Protein AF-A0A416SQ39-F1 (afdb_monomer)

Foldseek 3Di:
DDDDDDDDDDDPPCPVVVVVVVVVVVDPPDDDDDPPQCVVVVVVVVVVVVVVVVVVVVVVVVVLLVVLLVLLVCLLLVCLVVVLVVVVVVDDLVVSLVVSLVVLLVVLVVCLVVVVVVVVVVVVVVVVVVVVPDDGDCPPPPPPDPPPPPPPPDDPDPDVCVVVVVSVVSSVSSNVSSVVSSVVSVVDDSVVSVVVVVVD

Sequence (200 aa):
MRGATTSFQIPNGTIQEFMDKWDRQGIEDLKITFYDKGYSQLKEGIENRMLMSWIFLVSGCVMSVMILLFFANLFITGQQERIAVERLLGRTKRQCSRSILTGILVLAAAGSILGSTAGWKATETAAKKADTEVVFDTAYSNLITENTKEEKVYWPEPDPVLAAGTGGGLLVAALLISCCCMKESLKKEPLQLLGSLEEQ

Solvent-accessible surface area (backbone atoms only — not comparable to full-atom values): 12357 Å² total; per-residue (Å²): 133,86,80,84,84,82,86,82,90,73,70,88,91,43,64,65,62,49,49,61,57,46,63,73,66,71,72,80,94,64,91,83,80,88,85,66,68,56,52,68,61,48,50,56,50,52,52,53,50,51,52,51,51,50,52,53,51,53,51,50,54,52,50,52,53,52,51,51,53,50,52,49,49,49,53,54,62,75,38,45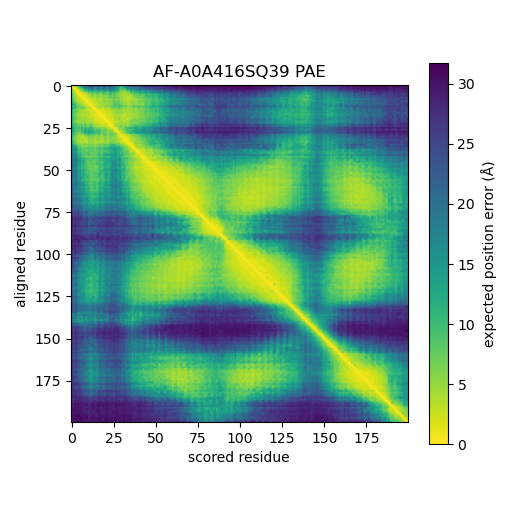,66,61,50,52,55,42,45,75,71,70,51,56,76,67,59,60,52,50,54,54,50,50,53,54,49,52,52,51,51,54,50,49,54,54,48,51,58,51,49,52,56,52,50,56,56,50,51,67,59,58,71,75,67,76,86,72,71,62,93,86,53,97,68,84,53,99,78,74,66,80,79,74,79,79,72,78,75,79,56,66,65,60,59,52,44,54,59,50,50,51,52,52,50,51,51,51,53,46,52,52,57,45,58,58,56,67,70,54,54,75,67,61,61,51,55,60,60,76,77,108

Mean predicted aligned error: 14.92 Å

Nearest PDB structures (foldseek):
  7ung-assembly1_B0  TM=2.383E-01  e=3.018E+00  Homo sapiens
  7ung-assembly1_B9  TM=2.158E-01  e=2.529E+00  Homo sapiens

Secondary structure (DSSP, 8-state):
-----------TT-HHHHHHHHHTTT--S-------TTHHHHHHHHHHHHHHHHHHHHHHHHHHHHHHHHHHHHHHHHTHHHHHHHHHTT--HHHHHHHHHHHHHHHHHHHHHHHHHHHHHHHHHHHHHHTT------TT-TT--TT-------PPPP-HHHHHHHHHHHHHHHHHHHHHHHHHHHHS-HHHHHHHHH--

Radius of gyration: 30.56 Å; Cα contacts (8 Å, |Δi|>4): 52; chains: 1; bounding box: 67×44×84 Å

pLDDT: mean 71.78, std 13.75, range [38.44, 92.69]

Structur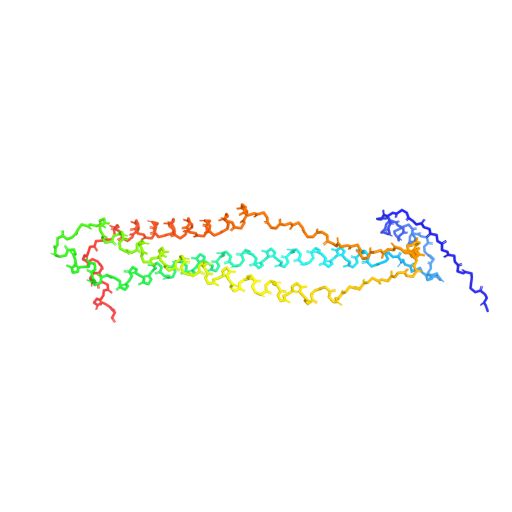e (mmCIF, N/CA/C/O backbone):
data_AF-A0A416SQ39-F1
#
_entry.id   AF-A0A416SQ39-F1
#
loop_
_atom_site.group_PDB
_atom_site.id
_atom_site.type_symbol
_atom_site.label_atom_id
_atom_site.label_alt_id
_atom_site.label_comp_id
_atom_site.label_asym_id
_atom_site.label_entity_id
_atom_site.label_seq_id
_atom_site.pdbx_PDB_ins_code
_atom_site.Cartn_x
_atom_site.Cartn_y
_atom_site.Cartn_z
_atom_site.occupancy
_atom_site.B_iso_or_equiv
_atom_site.auth_seq_id
_atom_site.auth_comp_id
_atom_site.auth_asym_id
_atom_site.auth_atom_id
_atom_site.pdbx_PDB_model_num
ATOM 1 N N . MET A 1 1 ? 46.177 -3.085 -45.032 1.00 41.44 1 MET A N 1
ATOM 2 C CA . MET A 1 1 ? 44.969 -3.901 -45.274 1.00 41.44 1 MET A CA 1
ATOM 3 C C . MET A 1 1 ? 43.765 -2.970 -45.268 1.00 41.44 1 MET A C 1
ATOM 5 O O . MET A 1 1 ? 43.584 -2.258 -44.292 1.00 41.44 1 MET A O 1
ATOM 9 N N . ARG A 1 2 ? 43.016 -2.882 -46.374 1.00 45.84 2 ARG A N 1
ATOM 10 C CA . ARG A 1 2 ? 41.761 -2.114 -46.446 1.00 45.84 2 ARG A CA 1
ATOM 11 C C . ARG A 1 2 ? 40.645 -3.020 -45.924 1.00 45.84 2 ARG A C 1
ATOM 13 O O . ARG A 1 2 ? 40.194 -3.886 -46.662 1.00 45.84 2 ARG A O 1
ATOM 20 N N . GLY A 1 3 ? 40.267 -2.877 -44.656 1.00 59.19 3 GLY A N 1
ATOM 21 C CA . GLY A 1 3 ? 39.079 -3.551 -44.131 1.00 59.19 3 GLY A CA 1
ATOM 22 C C . GLY A 1 3 ? 37.841 -2.949 -44.790 1.00 59.19 3 GLY A C 1
ATOM 23 O O . GLY A 1 3 ? 37.613 -1.747 -44.668 1.00 59.19 3 GLY A O 1
ATOM 24 N N . ALA A 1 4 ? 37.090 -3.750 -45.542 1.00 69.75 4 ALA A N 1
ATOM 25 C CA . ALA A 1 4 ? 35.807 -3.331 -46.084 1.00 69.75 4 ALA A CA 1
ATOM 26 C C . ALA A 1 4 ? 34.755 -3.467 -44.977 1.00 69.75 4 ALA A C 1
ATOM 28 O O . ALA A 1 4 ? 34.340 -4.573 -44.643 1.00 69.75 4 ALA A O 1
ATOM 29 N N . THR A 1 5 ? 34.354 -2.347 -44.381 1.00 74.00 5 THR A N 1
ATOM 30 C CA . THR A 1 5 ? 33.222 -2.316 -43.449 1.00 74.00 5 THR A CA 1
ATOM 31 C C . THR A 1 5 ? 31.935 -2.262 -44.262 1.00 74.00 5 THR A C 1
ATOM 33 O O . THR A 1 5 ? 31.776 -1.381 -45.106 1.00 74.00 5 THR A O 1
ATOM 36 N N . THR A 1 6 ? 31.016 -3.191 -44.014 1.00 76.56 6 THR A N 1
ATOM 37 C CA . THR A 1 6 ? 29.660 -3.156 -44.569 1.00 76.56 6 THR A CA 1
ATOM 38 C C . THR A 1 6 ? 28.658 -3.004 -43.434 1.00 76.56 6 THR A C 1
ATOM 40 O O . THR A 1 6 ? 28.843 -3.575 -42.360 1.00 76.56 6 THR A O 1
ATOM 43 N N . SER A 1 7 ? 27.622 -2.201 -43.652 1.00 77.25 7 SER A N 1
ATOM 44 C CA . SER A 1 7 ? 26.502 -2.048 -42.731 1.00 77.25 7 SER A CA 1
ATOM 45 C C . SER A 1 7 ? 25.213 -2.367 -43.474 1.00 77.25 7 SER A C 1
ATOM 47 O O . SER A 1 7 ? 25.000 -1.948 -44.611 1.00 77.25 7 SER A O 1
ATOM 49 N N . PHE A 1 8 ? 24.355 -3.148 -42.835 1.00 81.38 8 PHE A N 1
ATOM 50 C CA . PHE A 1 8 ? 23.064 -3.548 -43.369 1.00 81.38 8 PHE A CA 1
ATOM 51 C C . PHE A 1 8 ? 22.036 -3.512 -42.246 1.00 81.38 8 PHE A C 1
ATOM 53 O O . PHE A 1 8 ? 22.362 -3.690 -41.073 1.00 81.38 8 PHE A O 1
ATOM 60 N N . GLN A 1 9 ? 20.791 -3.235 -42.610 1.00 80.50 9 GLN A N 1
ATOM 61 C CA . GLN A 1 9 ? 19.683 -3.212 -41.667 1.00 80.50 9 GLN A CA 1
ATOM 62 C C . GLN A 1 9 ? 19.045 -4.597 -41.618 1.00 80.50 9 GLN A C 1
ATOM 64 O O . GLN A 1 9 ? 18.769 -5.204 -42.652 1.00 80.50 9 GLN A O 1
ATOM 69 N N . ILE A 1 10 ? 18.820 -5.087 -40.406 1.00 79.56 10 ILE A N 1
ATOM 70 C CA . ILE A 1 10 ? 18.120 -6.341 -40.126 1.00 79.56 10 ILE A CA 1
ATOM 71 C C . ILE A 1 10 ? 16.736 -5.963 -39.574 1.00 79.56 10 I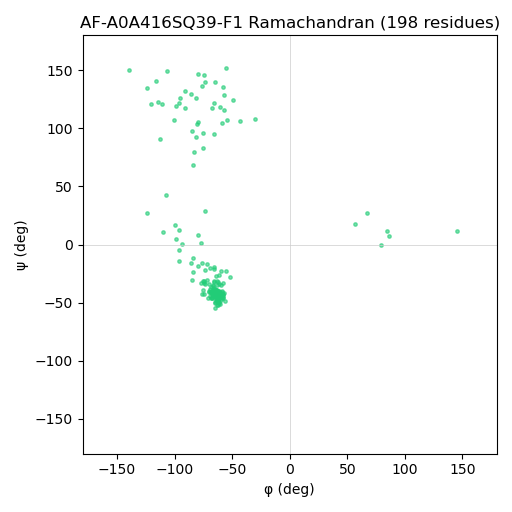LE A C 1
ATOM 73 O O . ILE A 1 10 ? 16.619 -4.909 -38.940 1.00 79.56 10 ILE A O 1
ATOM 77 N N . PRO A 1 11 ? 15.678 -6.767 -39.797 1.00 79.38 11 PRO A N 1
ATOM 78 C CA . PRO A 1 11 ? 14.395 -6.531 -39.146 1.00 79.38 11 PRO A CA 1
ATOM 79 C C . PRO A 1 11 ? 14.528 -6.472 -37.610 1.00 79.38 11 PRO A C 1
ATOM 81 O O . PRO A 1 11 ? 15.428 -7.062 -37.008 1.00 79.38 11 PRO A O 1
ATOM 84 N N . ASN A 1 12 ? 13.631 -5.736 -36.950 1.00 74.31 12 ASN A N 1
ATOM 85 C CA . ASN A 1 12 ? 13.663 -5.604 -35.492 1.00 74.31 12 ASN A CA 1
ATOM 86 C C . ASN A 1 12 ? 13.396 -6.958 -34.812 1.00 74.31 12 ASN A C 1
ATOM 88 O O . ASN A 1 12 ? 12.528 -7.717 -35.238 1.00 74.31 12 ASN A O 1
ATOM 92 N N . GLY A 1 13 ? 14.128 -7.251 -33.733 1.00 72.94 13 GLY A N 1
ATOM 93 C CA . GLY A 1 13 ? 13.948 -8.472 -32.936 1.00 72.94 13 GLY A CA 1
ATOM 94 C C . GLY A 1 13 ? 14.581 -9.744 -33.515 1.00 72.94 13 GLY A C 1
ATOM 95 O O . GLY A 1 13 ? 14.509 -10.785 -32.875 1.00 72.94 13 GLY A O 1
ATOM 96 N N . THR A 1 14 ? 15.241 -9.682 -34.676 1.00 79.12 14 THR A N 1
ATOM 97 C CA . THR A 1 14 ? 15.853 -10.851 -35.346 1.00 79.12 14 THR A CA 1
ATOM 98 C C . THR A 1 14 ? 17.350 -11.025 -35.049 1.00 79.12 14 THR A C 1
ATOM 100 O O . THR A 1 14 ? 18.014 -11.822 -35.706 1.00 79.12 14 THR A O 1
ATOM 103 N N . ILE A 1 15 ? 17.896 -10.308 -34.054 1.00 79.31 15 ILE A N 1
ATOM 104 C CA . ILE A 1 15 ? 19.324 -10.371 -33.672 1.00 79.31 15 ILE A CA 1
ATOM 105 C C . ILE A 1 15 ? 19.722 -11.797 -33.267 1.00 79.31 15 ILE A C 1
ATOM 107 O O . ILE A 1 15 ? 20.724 -12.314 -33.756 1.00 79.31 15 ILE A O 1
ATOM 111 N N . GLN A 1 16 ? 18.909 -12.455 -32.435 1.00 78.88 16 GLN A N 1
ATOM 112 C CA . GLN A 1 16 ? 19.189 -13.812 -31.961 1.00 78.88 16 GLN A CA 1
ATOM 113 C C . GLN A 1 16 ? 19.186 -14.827 -33.113 1.00 78.88 16 GLN A C 1
ATOM 115 O O . GLN A 1 16 ? 20.117 -15.610 -33.255 1.00 78.88 16 GLN A O 1
ATOM 120 N N . GLU A 1 17 ? 18.187 -14.758 -33.999 1.00 82.19 17 GLU A N 1
ATOM 121 C CA . GLU A 1 17 ? 18.115 -15.631 -35.177 1.00 82.19 17 GLU A CA 1
ATOM 122 C C . GLU A 1 17 ? 19.252 -15.380 -36.173 1.00 82.19 17 GLU A C 1
ATOM 124 O O . GLU A 1 17 ? 19.655 -16.290 -36.899 1.00 82.19 17 GLU A O 1
ATOM 129 N N . PHE A 1 18 ? 19.737 -14.138 -36.259 1.00 82.56 18 PHE A N 1
ATOM 130 C CA . PHE A 1 18 ? 20.873 -13.792 -37.101 1.00 82.56 18 PHE A CA 1
ATOM 131 C C . PHE A 1 18 ? 22.163 -14.406 -36.548 1.00 82.56 18 PHE A C 1
ATOM 133 O O . PHE A 1 18 ? 22.901 -15.015 -37.319 1.00 82.56 18 PHE A O 1
ATOM 140 N N . MET A 1 19 ? 22.393 -14.322 -35.233 1.00 81.94 19 MET A N 1
ATOM 141 C CA . MET A 1 19 ? 23.535 -14.973 -34.579 1.00 81.94 19 MET A CA 1
ATOM 142 C C . MET A 1 19 ? 23.469 -16.495 -34.708 1.00 81.94 19 MET A C 1
ATOM 144 O O . MET A 1 19 ? 24.432 -17.099 -35.162 1.00 81.94 19 MET A O 1
ATOM 148 N N . ASP A 1 20 ? 22.304 -17.108 -34.480 1.00 84.19 20 ASP A N 1
ATOM 149 C CA . ASP A 1 20 ? 22.125 -18.557 -34.647 1.00 84.19 20 ASP A CA 1
ATOM 150 C C . ASP A 1 20 ? 22.407 -19.032 -36.085 1.00 84.19 20 ASP A C 1
ATOM 152 O O . ASP A 1 20 ? 22.887 -20.147 -36.306 1.00 84.19 20 ASP A O 1
ATOM 156 N N . LYS A 1 21 ? 22.083 -18.212 -37.095 1.00 84.38 21 LYS A N 1
ATOM 157 C CA . LYS A 1 21 ? 22.391 -18.500 -38.506 1.00 84.38 21 LYS A CA 1
ATOM 158 C C . LYS A 1 21 ? 23.862 -18.247 -38.837 1.00 84.38 21 LYS A C 1
ATOM 160 O O . LYS A 1 21 ? 24.401 -18.964 -39.678 1.00 84.38 21 LYS A O 1
ATOM 165 N N . TRP A 1 22 ? 24.488 -17.260 -38.198 1.00 82.06 22 TRP A N 1
ATOM 166 C CA . TRP A 1 22 ? 25.900 -16.920 -38.373 1.00 82.06 22 TRP A CA 1
ATOM 167 C C . TRP A 1 22 ? 26.821 -17.974 -37.750 1.00 82.06 22 TRP A C 1
ATOM 169 O O . TRP A 1 22 ? 27.721 -18.477 -38.419 1.00 82.06 22 TRP A O 1
ATOM 179 N N . ASP A 1 23 ? 26.532 -18.402 -36.522 1.00 82.81 23 ASP A N 1
ATOM 180 C CA . ASP A 1 23 ? 27.316 -19.407 -35.798 1.00 82.81 23 ASP A CA 1
ATOM 181 C C . ASP A 1 23 ? 27.316 -20.760 -36.527 1.00 82.81 23 ASP A C 1
ATOM 183 O O . ASP A 1 23 ? 28.321 -21.468 -36.556 1.00 82.81 23 ASP A O 1
ATOM 187 N N . ARG A 1 24 ? 26.222 -21.092 -37.228 1.00 82.69 24 ARG A N 1
ATOM 188 C CA . ARG A 1 24 ? 26.141 -22.280 -38.100 1.00 82.69 24 ARG A CA 1
ATOM 189 C C . ARG A 1 24 ? 27.068 -22.227 -39.317 1.00 82.69 24 ARG A C 1
ATOM 191 O O . ARG A 1 24 ? 27.319 -23.274 -39.909 1.00 82.69 24 ARG A O 1
ATOM 198 N N . GLN A 1 25 ? 27.543 -21.048 -39.721 1.00 81.19 25 GLN A N 1
ATOM 199 C CA . GLN A 1 25 ? 28.482 -20.898 -40.837 1.00 81.19 25 GLN A CA 1
ATOM 200 C C . GLN A 1 25 ? 29.949 -21.064 -40.411 1.00 81.19 25 GLN A C 1
ATOM 202 O O . GLN A 1 25 ? 30.785 -21.306 -41.278 1.00 81.19 25 GLN A O 1
ATOM 207 N N . GLY A 1 26 ? 30.265 -20.994 -39.110 1.00 75.56 26 GLY A N 1
ATOM 208 C CA . GLY A 1 26 ? 31.603 -21.294 -38.578 1.00 75.56 26 GLY A CA 1
ATOM 209 C C . GLY A 1 26 ? 32.705 -20.309 -38.989 1.00 75.56 26 GLY A C 1
ATOM 210 O O . GLY A 1 26 ? 33.865 -20.699 -39.093 1.00 75.56 26 GLY A O 1
ATOM 211 N N . ILE A 1 27 ? 32.355 -19.049 -39.271 1.00 74.88 27 ILE A N 1
ATOM 212 C CA . ILE A 1 27 ? 33.298 -18.000 -39.686 1.00 74.88 27 ILE A CA 1
ATOM 213 C C . ILE A 1 27 ? 33.623 -17.110 -38.477 1.00 74.88 27 ILE A C 1
ATOM 215 O O . ILE A 1 27 ? 32.795 -16.298 -38.065 1.00 74.88 27 ILE A O 1
ATOM 219 N N . GLU A 1 28 ? 34.836 -17.237 -37.931 1.00 70.38 28 GLU A N 1
ATOM 220 C CA . GLU A 1 28 ? 35.275 -16.518 -36.716 1.00 70.38 28 GLU A CA 1
ATOM 221 C C . GLU A 1 28 ? 36.070 -15.227 -37.001 1.00 70.38 28 GLU A C 1
ATOM 223 O O . GLU A 1 28 ? 36.212 -14.373 -36.128 1.00 70.38 28 GLU A O 1
ATOM 228 N N . ASP A 1 29 ? 36.539 -15.031 -38.237 1.00 74.25 29 ASP A N 1
ATOM 229 C CA . ASP A 1 29 ? 37.410 -13.903 -38.618 1.00 74.25 29 ASP A CA 1
ATOM 230 C C . ASP A 1 29 ? 36.673 -12.556 -38.798 1.00 74.25 29 ASP A C 1
ATOM 232 O O . ASP A 1 29 ? 37.288 -11.542 -39.148 1.00 74.25 29 ASP A O 1
ATOM 236 N N . LEU A 1 30 ? 35.353 -12.506 -38.570 1.00 74.25 30 LEU A N 1
ATOM 237 C CA . LEU A 1 30 ? 34.541 -11.303 -38.7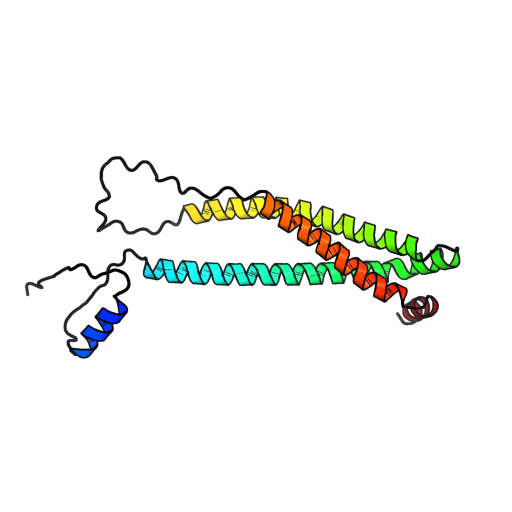69 1.00 74.25 30 LEU A CA 1
ATOM 238 C C . LEU A 1 30 ? 34.041 -10.721 -37.442 1.00 74.25 30 LEU A C 1
ATOM 240 O O . LEU A 1 30 ? 33.271 -11.340 -36.713 1.00 74.25 30 LEU A O 1
ATOM 244 N N . LYS A 1 31 ? 34.406 -9.464 -37.166 1.00 73.81 31 LYS A N 1
ATOM 245 C CA . LYS A 1 31 ? 33.859 -8.706 -36.034 1.00 73.81 31 LYS A CA 1
ATOM 246 C C . LYS A 1 31 ? 32.477 -8.150 -36.388 1.00 73.81 31 LYS A C 1
ATOM 248 O O . LYS A 1 31 ? 32.379 -7.164 -37.118 1.00 73.81 31 LYS A O 1
ATOM 253 N N . ILE A 1 32 ? 31.428 -8.751 -35.834 1.00 77.00 32 ILE A N 1
ATOM 254 C CA . ILE A 1 32 ? 30.045 -8.280 -35.969 1.00 77.00 32 ILE A CA 1
ATOM 255 C C . ILE A 1 32 ? 29.688 -7.422 -34.754 1.00 77.00 32 ILE A C 1
ATOM 257 O O . ILE A 1 32 ? 29.831 -7.853 -33.613 1.00 77.00 32 ILE A O 1
ATOM 261 N N . THR A 1 33 ? 29.210 -6.203 -35.003 1.00 75.25 33 THR A N 1
ATOM 262 C CA . THR A 1 33 ? 28.697 -5.304 -33.963 1.00 75.25 33 THR A CA 1
ATOM 263 C C . THR A 1 33 ? 27.241 -4.986 -34.279 1.00 75.25 33 THR A C 1
ATOM 265 O O . THR A 1 33 ? 26.956 -4.426 -35.337 1.00 75.25 33 THR A O 1
ATOM 268 N N . PHE A 1 34 ? 26.323 -5.307 -33.367 1.00 77.00 34 PHE A N 1
ATOM 269 C CA . PHE A 1 34 ? 24.926 -4.883 -33.477 1.00 77.00 34 PHE A CA 1
ATOM 270 C C . PHE A 1 34 ? 24.763 -3.493 -32.879 1.00 77.00 34 PHE A C 1
ATOM 272 O O . PHE A 1 34 ? 25.190 -3.240 -31.754 1.00 77.00 34 PHE A O 1
ATOM 279 N N . TYR A 1 35 ? 24.134 -2.599 -33.635 1.00 69.81 35 TYR A N 1
ATOM 280 C CA . TYR A 1 35 ? 23.806 -1.259 -33.173 1.00 69.81 35 TYR A CA 1
ATOM 281 C C . TYR A 1 35 ? 22.288 -1.131 -33.057 1.00 69.81 35 TYR A C 1
ATOM 283 O O . TYR A 1 35 ? 21.602 -0.784 -34.015 1.00 69.81 35 TYR A O 1
ATOM 291 N N . ASP A 1 36 ? 21.762 -1.449 -31.877 1.00 70.88 36 ASP A N 1
ATOM 292 C CA . ASP A 1 36 ? 20.330 -1.388 -31.575 1.00 70.88 36 ASP A CA 1
ATOM 293 C C . ASP A 1 36 ? 19.939 -0.110 -30.816 1.00 70.88 36 ASP A C 1
ATOM 295 O O . ASP A 1 36 ? 18.884 -0.062 -30.194 1.00 70.88 36 ASP A O 1
ATOM 299 N N . LYS A 1 37 ? 20.802 0.917 -30.819 1.00 65.88 37 LYS A N 1
ATOM 300 C CA . LYS A 1 37 ? 20.608 2.182 -30.083 1.00 65.88 37 LYS A CA 1
ATOM 301 C C . LYS A 1 37 ? 20.405 2.014 -28.563 1.00 65.88 37 LYS A C 1
ATOM 303 O O . LYS A 1 37 ? 19.921 2.936 -27.914 1.00 65.88 37 LYS A O 1
ATOM 308 N N . GLY A 1 38 ? 20.764 0.862 -27.993 1.00 66.56 38 GLY A N 1
ATOM 309 C CA . GLY A 1 38 ? 20.575 0.543 -26.579 1.00 66.56 38 GLY A CA 1
ATOM 310 C C . GLY A 1 38 ? 19.203 -0.049 -26.240 1.00 66.56 38 GLY A C 1
ATOM 311 O O . GLY A 1 38 ? 18.913 -0.239 -25.060 1.00 66.56 38 GLY A O 1
ATOM 312 N N . TYR A 1 39 ? 18.350 -0.371 -27.222 1.00 68.62 39 TYR A N 1
ATOM 313 C CA . TYR A 1 39 ? 16.997 -0.885 -26.961 1.00 68.62 39 TYR A CA 1
ATOM 314 C C . TYR A 1 39 ? 16.977 -2.211 -26.186 1.00 68.62 39 TYR A C 1
ATOM 316 O O . TYR A 1 39 ? 16.090 -2.408 -25.356 1.00 68.62 39 TYR A O 1
ATOM 324 N N . SER A 1 40 ? 17.950 -3.101 -26.388 1.00 69.81 40 SER A N 1
ATOM 325 C CA . SER A 1 40 ? 18.055 -4.352 -25.622 1.00 69.81 40 SER A CA 1
ATOM 326 C C . SER A 1 40 ? 18.394 -4.084 -24.155 1.00 69.81 40 SER A C 1
ATOM 328 O O . SER A 1 40 ? 17.763 -4.659 -23.270 1.00 69.81 40 SER A O 1
ATOM 330 N N . GLN A 1 41 ? 19.299 -3.135 -23.883 1.00 67.38 41 GLN A N 1
ATOM 331 C CA . GLN A 1 41 ? 19.616 -2.706 -22.514 1.00 67.38 41 GLN A CA 1
ATOM 332 C C . GLN A 1 41 ? 18.421 -2.004 -21.850 1.00 67.38 41 GLN A C 1
ATOM 334 O O . GLN A 1 41 ? 18.182 -2.180 -20.657 1.00 67.38 41 GLN A O 1
ATOM 339 N N . LEU A 1 42 ? 17.627 -1.247 -22.618 1.00 69.38 42 LEU A N 1
ATOM 340 C CA . LEU A 1 42 ? 16.389 -0.636 -22.129 1.00 69.38 42 LEU A CA 1
ATOM 341 C C . LEU A 1 42 ? 15.331 -1.684 -21.794 1.00 69.38 42 LEU A C 1
ATOM 343 O O . LEU A 1 42 ? 14.669 -1.555 -20.769 1.00 69.38 42 LEU A O 1
ATOM 347 N N . LYS A 1 43 ? 15.173 -2.725 -22.618 1.00 72.56 43 LYS A N 1
ATOM 348 C CA . LYS A 1 43 ? 14.221 -3.806 -22.348 1.00 72.56 43 LYS A CA 1
ATOM 349 C C . LYS A 1 43 ? 14.554 -4.508 -21.032 1.00 72.56 43 LYS A C 1
ATOM 351 O O . LYS A 1 43 ? 13.689 -4.592 -20.165 1.00 72.56 43 LYS A O 1
ATOM 356 N N . GLU A 1 44 ? 15.806 -4.929 -20.856 1.00 73.75 44 GLU A N 1
ATOM 357 C CA . GLU A 1 44 ? 16.263 -5.555 -19.608 1.00 73.75 44 GLU A CA 1
ATOM 358 C C . GLU A 1 44 ? 16.167 -4.593 -18.413 1.00 73.75 44 GLU A C 1
ATOM 360 O O . GLU A 1 44 ? 15.719 -4.973 -17.330 1.00 73.75 44 GLU A O 1
ATOM 365 N N . GLY A 1 45 ? 16.521 -3.318 -18.607 1.00 74.06 45 GLY A N 1
ATOM 366 C CA . GLY A 1 45 ? 16.431 -2.289 -17.574 1.00 74.06 45 GLY A CA 1
ATOM 367 C C . GLY A 1 45 ? 14.995 -1.993 -17.129 1.00 74.06 45 GLY A C 1
ATOM 368 O O . GLY A 1 45 ? 14.741 -1.857 -15.931 1.00 74.06 45 GLY A O 1
ATOM 369 N N . ILE A 1 46 ? 14.047 -1.915 -18.065 1.00 79.56 46 ILE A N 1
ATOM 370 C CA . ILE A 1 46 ? 12.620 -1.699 -17.784 1.00 79.56 46 ILE A CA 1
ATOM 371 C C . ILE A 1 46 ? 12.034 -2.921 -17.078 1.00 79.56 46 ILE A C 1
ATOM 373 O O . ILE A 1 46 ? 11.357 -2.765 -16.062 1.00 79.56 46 ILE A O 1
ATOM 377 N N . GLU A 1 47 ? 12.325 -4.127 -17.566 1.00 81.50 47 GLU A N 1
ATOM 378 C CA . GLU A 1 47 ? 11.813 -5.371 -16.988 1.00 81.50 47 GLU A CA 1
ATOM 379 C C . GLU A 1 47 ? 12.305 -5.567 -15.546 1.00 81.50 47 GLU A C 1
ATOM 381 O O . GLU A 1 47 ? 11.507 -5.815 -14.638 1.00 81.50 47 GLU A O 1
ATOM 386 N N . ASN A 1 48 ? 13.595 -5.327 -15.289 1.00 81.56 48 ASN A N 1
ATOM 387 C CA . ASN A 1 48 ? 14.158 -5.415 -13.943 1.00 81.56 48 ASN A CA 1
ATOM 388 C C . ASN A 1 48 ? 13.601 -4.327 -12.999 1.00 81.56 48 ASN A C 1
ATOM 390 O O . ASN A 1 48 ? 13.310 -4.596 -11.831 1.00 81.56 48 ASN A O 1
ATOM 394 N N . ARG A 1 49 ? 13.385 -3.098 -13.497 1.00 80.50 49 ARG A N 1
ATOM 395 C CA . ARG A 1 49 ? 12.741 -2.017 -12.723 1.00 80.50 49 ARG A CA 1
ATOM 396 C C . ARG A 1 49 ? 11.288 -2.350 -12.379 1.00 80.50 49 ARG A C 1
ATOM 398 O O . ARG A 1 49 ? 10.873 -2.110 -11.245 1.00 80.50 49 ARG A O 1
ATOM 405 N N . MET A 1 50 ? 10.529 -2.919 -13.318 1.00 84.31 50 MET A N 1
ATOM 406 C CA . MET A 1 50 ? 9.152 -3.363 -13.075 1.00 84.31 50 MET A CA 1
ATOM 407 C C . MET A 1 50 ? 9.097 -4.452 -12.003 1.00 84.31 50 MET A C 1
ATOM 409 O O . MET A 1 50 ? 8.288 -4.360 -11.079 1.00 84.31 50 MET A O 1
ATOM 413 N N . LEU A 1 51 ? 9.987 -5.444 -12.080 1.00 87.06 51 LEU A N 1
ATOM 414 C CA . LEU A 1 51 ? 10.060 -6.525 -11.099 1.00 87.06 51 LEU A CA 1
ATOM 415 C C . LEU A 1 51 ? 10.390 -5.983 -9.701 1.00 87.06 51 LEU A C 1
ATOM 417 O O . LEU A 1 51 ? 9.686 -6.288 -8.737 1.00 87.06 51 LEU A O 1
ATOM 421 N N . MET A 1 52 ? 11.405 -5.122 -9.587 1.00 87.38 52 MET A N 1
ATOM 422 C CA . MET A 1 52 ? 11.754 -4.488 -8.312 1.00 87.38 52 MET A CA 1
ATOM 423 C C . MET A 1 52 ? 10.597 -3.665 -7.738 1.00 87.38 52 MET A C 1
ATOM 425 O O . MET A 1 52 ? 10.287 -3.785 -6.553 1.00 87.38 52 MET A O 1
ATOM 429 N N . SER A 1 53 ? 9.916 -2.870 -8.570 1.00 87.75 53 SER A N 1
ATOM 430 C CA . SER A 1 53 ? 8.743 -2.096 -8.149 1.00 87.75 53 SER A CA 1
ATOM 431 C C . SER A 1 53 ? 7.639 -2.996 -7.587 1.00 87.75 53 SER A C 1
ATOM 433 O O . SER A 1 53 ? 7.082 -2.700 -6.528 1.00 87.75 53 SER A O 1
ATOM 435 N N . TRP A 1 54 ? 7.379 -4.133 -8.236 1.00 88.75 54 TRP A N 1
ATOM 436 C CA . TRP A 1 54 ? 6.392 -5.105 -7.774 1.00 88.75 54 TRP A CA 1
ATOM 437 C C . TRP A 1 54 ? 6.743 -5.701 -6.404 1.00 88.75 54 TRP A C 1
ATOM 439 O O . TRP A 1 54 ? 5.887 -5.774 -5.522 1.00 88.75 54 TRP A O 1
ATOM 449 N N . ILE A 1 55 ? 8.008 -6.073 -6.182 1.00 92.69 55 ILE A N 1
ATOM 450 C CA . ILE A 1 55 ? 8.474 -6.590 -4.883 1.00 92.69 55 ILE A CA 1
ATOM 451 C C . ILE A 1 55 ? 8.308 -5.535 -3.780 1.00 92.69 55 ILE A C 1
ATOM 453 O O . ILE A 1 55 ? 7.831 -5.846 -2.682 1.00 92.69 55 ILE A O 1
ATOM 457 N N . PHE A 1 56 ? 8.664 -4.279 -4.057 1.00 91.12 56 PHE A N 1
ATOM 458 C CA . PHE A 1 56 ? 8.483 -3.184 -3.102 1.00 91.12 56 PHE A CA 1
ATOM 459 C C . PHE A 1 56 ? 7.009 -2.933 -2.778 1.00 91.12 56 PHE A C 1
ATOM 461 O O . PHE A 1 56 ? 6.664 -2.717 -1.616 1.00 91.12 56 PHE A O 1
ATOM 468 N N . LEU A 1 57 ? 6.128 -3.023 -3.775 1.00 88.62 57 LEU A N 1
ATOM 469 C CA . LEU A 1 57 ? 4.692 -2.865 -3.575 1.00 88.62 57 LEU A CA 1
ATOM 470 C C . LEU A 1 57 ? 4.134 -3.965 -2.661 1.00 88.62 57 LEU A C 1
ATOM 472 O O . LEU A 1 57 ? 3.498 -3.671 -1.649 1.00 88.62 57 LEU A O 1
ATOM 476 N N . VAL A 1 58 ? 4.418 -5.230 -2.982 1.00 91.81 58 VAL A N 1
ATOM 477 C CA . VAL A 1 58 ? 3.929 -6.381 -2.208 1.00 91.81 58 VAL A CA 1
ATOM 478 C C . VAL A 1 58 ? 4.471 -6.350 -0.778 1.00 91.81 58 VAL A C 1
ATOM 480 O O . VAL A 1 58 ? 3.707 -6.520 0.173 1.00 91.81 58 VAL A O 1
ATOM 483 N N . SER A 1 59 ? 5.766 -6.083 -0.601 1.00 91.56 59 SER A N 1
ATOM 484 C CA . SER A 1 59 ? 6.371 -5.994 0.735 1.00 91.56 59 SER A CA 1
ATOM 485 C C . SER A 1 59 ? 5.798 -4.840 1.562 1.00 91.56 59 SER A C 1
ATOM 487 O O . SER A 1 59 ? 5.513 -5.031 2.745 1.00 91.56 59 SER A O 1
ATOM 489 N N . GLY A 1 60 ? 5.537 -3.681 0.948 1.00 90.44 60 GLY A N 1
ATOM 490 C CA . GLY A 1 60 ? 4.862 -2.555 1.596 1.00 90.44 60 GLY A CA 1
ATOM 491 C C . GLY A 1 60 ? 3.447 -2.904 2.064 1.00 90.44 60 GLY A C 1
ATOM 492 O O . GLY A 1 60 ? 3.081 -2.604 3.203 1.00 90.44 60 GLY A O 1
ATOM 493 N N . CYS A 1 61 ? 2.666 -3.607 1.236 1.00 88.19 61 CYS A N 1
ATOM 494 C CA . CYS A 1 61 ? 1.337 -4.086 1.622 1.00 88.19 61 CYS A CA 1
ATOM 495 C C . CYS A 1 61 ? 1.399 -5.049 2.817 1.00 88.19 61 CYS A C 1
ATOM 497 O O . CYS A 1 61 ? 0.655 -4.878 3.783 1.00 88.19 61 CYS A O 1
ATOM 499 N N . VAL A 1 62 ? 2.308 -6.028 2.787 1.00 91.19 62 VAL A N 1
ATOM 500 C CA . VAL A 1 62 ? 2.491 -6.990 3.888 1.00 91.19 62 VAL A CA 1
ATOM 501 C C . VAL A 1 62 ? 2.900 -6.277 5.178 1.00 91.19 62 VAL A C 1
ATOM 503 O O . VAL A 1 62 ? 2.328 -6.535 6.239 1.00 91.19 62 VAL A O 1
ATOM 506 N N . MET A 1 63 ? 3.846 -5.339 5.091 1.00 91.69 63 MET A N 1
ATOM 507 C CA . MET A 1 63 ? 4.306 -4.559 6.238 1.00 91.69 63 MET A CA 1
ATOM 508 C C . MET A 1 63 ? 3.172 -3.723 6.844 1.00 91.69 63 MET A C 1
ATOM 510 O O . MET A 1 63 ? 3.014 -3.695 8.063 1.00 91.69 63 MET A O 1
ATOM 514 N N . SER A 1 64 ? 2.334 -3.104 6.010 1.00 87.56 64 SER A N 1
ATOM 515 C CA . SER A 1 64 ? 1.165 -2.352 6.475 1.00 87.56 64 SER A CA 1
ATOM 516 C C . SER A 1 64 ? 0.183 -3.233 7.256 1.00 87.56 64 SER A C 1
ATOM 518 O O . SER A 1 64 ? -0.246 -2.861 8.350 1.00 87.56 64 SER A O 1
ATOM 520 N N . VAL A 1 65 ? -0.113 -4.437 6.753 1.00 86.62 65 VAL A N 1
ATOM 521 C CA . VAL A 1 65 ? -0.981 -5.405 7.446 1.00 86.62 65 VAL A CA 1
ATOM 522 C C . VAL A 1 65 ? -0.383 -5.827 8.790 1.00 86.62 65 VAL A C 1
ATOM 524 O O . VAL A 1 65 ? -1.096 -5.854 9.794 1.00 86.62 65 VAL A O 1
ATOM 527 N N . MET A 1 66 ? 0.922 -6.106 8.843 1.00 88.56 66 MET A N 1
ATOM 528 C CA . MET A 1 66 ? 1.611 -6.464 10.090 1.00 88.56 66 MET A CA 1
ATOM 529 C C . MET A 1 66 ? 1.537 -5.340 11.131 1.00 88.56 66 MET A C 1
ATOM 531 O O . MET A 1 66 ? 1.246 -5.605 12.296 1.00 88.56 66 MET A O 1
ATOM 535 N N . ILE A 1 67 ? 1.741 -4.085 10.719 1.00 88.88 67 ILE A N 1
ATOM 536 C CA . ILE A 1 67 ? 1.641 -2.917 11.607 1.00 88.88 67 ILE A CA 1
ATOM 537 C C . ILE A 1 67 ? 0.210 -2.758 12.136 1.00 88.88 67 ILE A C 1
ATOM 539 O O . ILE A 1 67 ? 0.020 -2.526 13.331 1.00 88.88 67 ILE A O 1
ATOM 543 N N . LEU A 1 68 ? -0.804 -2.925 11.282 1.00 85.06 68 LEU A N 1
ATOM 544 C CA . LEU A 1 68 ? -2.208 -2.870 11.702 1.00 85.06 68 LEU A CA 1
ATOM 545 C C . LEU A 1 68 ? -2.539 -3.958 12.731 1.00 85.06 68 LEU A C 1
ATOM 547 O O . LEU A 1 68 ? -3.196 -3.665 13.729 1.00 85.06 68 LEU A O 1
ATOM 551 N N . LEU A 1 69 ? -2.056 -5.187 12.529 1.00 82.81 69 LEU A N 1
ATOM 552 C CA . LEU A 1 69 ? -2.211 -6.280 13.495 1.00 82.81 69 LEU A CA 1
ATOM 553 C C . LEU A 1 69 ? -1.496 -5.982 14.816 1.00 82.81 69 LEU A C 1
ATOM 555 O O . LEU A 1 69 ? -2.057 -6.224 15.884 1.00 82.81 69 LEU A O 1
ATOM 559 N N . PHE A 1 70 ? -0.287 -5.422 14.753 1.00 84.19 70 PHE A N 1
ATOM 560 C CA . PHE A 1 70 ? 0.474 -5.036 15.936 1.00 84.19 70 PHE A CA 1
ATOM 561 C C . PHE A 1 70 ? -0.265 -3.977 16.761 1.00 84.19 70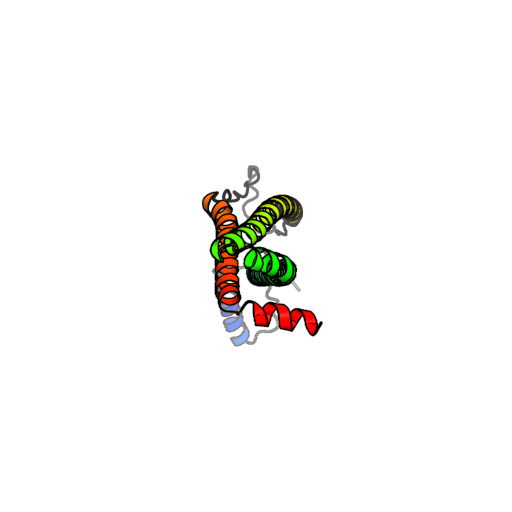 PHE A C 1
ATOM 563 O O . PHE A 1 70 ? -0.477 -4.171 17.957 1.00 84.19 70 PHE A O 1
ATOM 570 N N . PHE A 1 71 ? -0.735 -2.898 16.127 1.00 82.06 71 PHE A N 1
ATOM 571 C CA . PHE A 1 71 ? -1.526 -1.877 16.815 1.00 82.06 71 PHE A CA 1
ATOM 572 C C . PHE A 1 71 ? -2.854 -2.424 17.326 1.00 82.06 71 PHE A C 1
ATOM 574 O O . PHE A 1 71 ? -3.241 -2.098 18.445 1.00 82.06 71 PHE A O 1
ATOM 581 N N . ALA A 1 72 ? -3.537 -3.281 16.564 1.00 77.50 72 ALA A N 1
ATOM 582 C CA . ALA A 1 72 ? -4.749 -3.934 17.043 1.00 77.50 72 ALA A CA 1
ATOM 583 C C . ALA A 1 72 ? -4.471 -4.735 18.324 1.00 77.50 72 ALA A C 1
ATOM 585 O O . ALA A 1 72 ? -5.203 -4.590 19.300 1.00 77.50 72 ALA A O 1
ATOM 586 N N . ASN A 1 73 ? -3.383 -5.508 18.358 1.00 77.50 73 ASN A N 1
ATOM 587 C CA . ASN A 1 73 ? -2.993 -6.290 19.528 1.00 77.50 73 ASN A CA 1
ATOM 588 C C . ASN A 1 73 ? -2.593 -5.407 20.725 1.00 77.50 73 ASN A C 1
ATOM 590 O O . ASN A 1 73 ? -3.017 -5.665 21.852 1.00 77.50 73 ASN A O 1
ATOM 594 N N . LEU A 1 74 ? -1.840 -4.329 20.485 1.00 79.25 74 LEU A N 1
ATOM 595 C CA . LEU A 1 74 ? -1.427 -3.379 21.522 1.00 79.25 74 LEU A CA 1
ATOM 596 C C . LEU A 1 74 ? -2.641 -2.664 22.126 1.00 79.25 74 LEU A C 1
ATOM 598 O O . LEU A 1 74 ? -2.752 -2.574 23.344 1.00 79.25 74 LEU A O 1
ATOM 602 N N . PHE A 1 75 ? -3.596 -2.228 21.301 1.00 73.88 75 PHE A N 1
ATOM 603 C CA . PHE A 1 75 ? -4.845 -1.642 21.789 1.00 73.88 75 PHE A CA 1
ATOM 604 C C . PHE A 1 75 ? -5.704 -2.652 22.543 1.00 73.88 75 PHE A C 1
ATOM 606 O O . PHE A 1 75 ? -6.293 -2.292 23.558 1.00 73.88 75 PHE A O 1
ATOM 613 N N . ILE A 1 76 ? -5.784 -3.899 22.073 1.00 70.00 76 ILE A N 1
ATOM 614 C CA . ILE A 1 76 ? -6.534 -4.948 22.767 1.00 70.00 76 ILE A CA 1
ATOM 615 C C . ILE A 1 76 ? -5.922 -5.195 24.140 1.00 70.00 76 ILE A C 1
ATOM 617 O O . ILE A 1 76 ? -6.658 -5.135 25.115 1.00 70.00 76 ILE A O 1
ATOM 621 N N . THR A 1 77 ? -4.609 -5.423 24.214 1.00 69.06 77 THR A N 1
ATOM 622 C CA . THR A 1 77 ? -3.877 -5.742 25.450 1.00 69.06 77 THR A CA 1
ATOM 623 C C . THR A 1 77 ? -3.828 -4.549 26.408 1.00 69.06 77 THR A C 1
ATOM 625 O O . THR A 1 77 ? -4.174 -4.677 27.577 1.00 69.06 77 THR A O 1
ATOM 628 N N . GLY A 1 78 ? -3.515 -3.352 25.910 1.00 66.44 78 GLY A N 1
ATOM 629 C CA . GLY A 1 78 ? -3.422 -2.136 26.723 1.00 66.44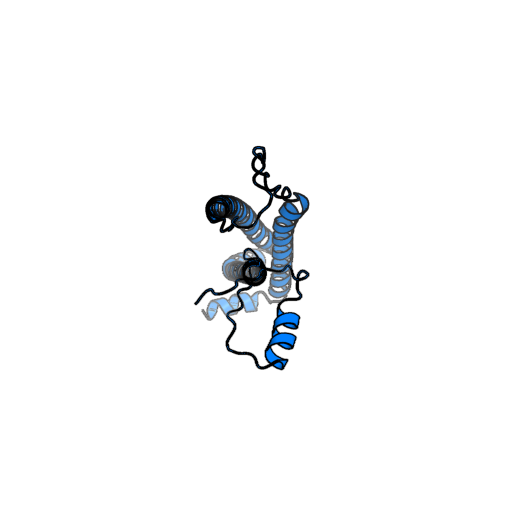 78 GLY A CA 1
ATOM 630 C C . GLY A 1 78 ? -4.767 -1.581 27.208 1.00 66.44 78 GLY A C 1
ATOM 631 O O . GLY A 1 78 ? -4.798 -0.773 28.131 1.00 66.44 78 GLY A O 1
ATOM 632 N N . GLN A 1 79 ? -5.893 -1.987 26.611 1.00 65.62 79 GLN A N 1
ATOM 633 C CA . GLN A 1 79 ? -7.227 -1.593 27.080 1.00 65.62 79 GLN A CA 1
ATOM 634 C C . GLN A 1 79 ? -7.868 -2.648 27.996 1.00 65.62 79 GLN A C 1
ATOM 636 O O . GLN A 1 79 ? -8.939 -2.370 28.526 1.00 65.62 79 GLN A O 1
ATOM 641 N N . GLN A 1 80 ? -7.264 -3.825 28.221 1.00 66.62 80 GLN A N 1
ATOM 642 C CA . GLN A 1 80 ? -7.908 -4.910 28.987 1.00 66.62 80 GLN A CA 1
ATOM 643 C C . GLN A 1 80 ? -8.313 -4.481 30.400 1.00 66.62 80 GLN A C 1
ATOM 645 O O . GLN A 1 80 ? -9.444 -4.756 30.795 1.00 66.62 80 GLN A O 1
ATOM 650 N N . GLU A 1 81 ? -7.470 -3.726 31.111 1.00 63.12 81 GLU A N 1
ATOM 651 C CA . GLU A 1 81 ? -7.804 -3.184 32.437 1.00 63.12 81 GLU A CA 1
ATOM 652 C C . GLU A 1 81 ? -9.005 -2.232 32.392 1.00 63.12 81 GLU A C 1
ATOM 654 O O . GLU A 1 81 ? -9.973 -2.397 33.136 1.00 63.12 81 GLU A O 1
ATOM 659 N N . ARG A 1 82 ? -9.000 -1.260 31.469 1.00 65.31 82 ARG A N 1
ATOM 660 C CA . ARG A 1 82 ? -10.125 -0.324 31.296 1.00 65.31 82 ARG A CA 1
ATOM 661 C C . ARG A 1 82 ? -11.409 -1.049 30.921 1.00 65.31 82 ARG A C 1
ATOM 663 O O . ARG A 1 82 ? -12.475 -0.708 31.422 1.00 65.31 82 ARG A O 1
ATOM 670 N N . ILE A 1 83 ? -11.313 -2.051 30.053 1.00 66.06 83 ILE A N 1
ATOM 671 C CA . ILE A 1 83 ? -12.450 -2.845 29.588 1.00 66.06 83 ILE A CA 1
ATOM 672 C C . ILE A 1 83 ? -12.996 -3.708 30.722 1.00 66.06 83 ILE A C 1
ATOM 674 O O . ILE A 1 83 ? -14.213 -3.815 30.857 1.00 66.06 83 ILE A O 1
ATOM 678 N N . ALA A 1 84 ? -12.131 -4.300 31.546 1.00 63.41 84 ALA A N 1
ATOM 679 C CA . ALA A 1 84 ? -12.526 -5.058 32.725 1.00 63.41 84 ALA A CA 1
ATOM 680 C C . ALA A 1 84 ? -13.267 -4.167 33.733 1.00 63.41 84 ALA A C 1
ATOM 682 O O . ALA A 1 84 ? -14.380 -4.506 34.133 1.00 63.41 84 ALA A O 1
ATOM 683 N N . VAL A 1 85 ? -12.719 -2.989 34.052 1.00 66.12 85 VAL A N 1
ATOM 684 C CA . VAL A 1 85 ? -13.346 -2.006 34.954 1.00 66.12 85 VAL A CA 1
ATOM 685 C C . VAL A 1 85 ? -14.682 -1.500 34.397 1.00 66.12 85 VAL A C 1
ATOM 687 O O . VAL A 1 85 ? -15.689 -1.507 35.102 1.00 66.12 85 VAL A O 1
ATOM 690 N N . GLU A 1 86 ? -14.748 -1.130 33.116 1.00 70.19 86 GLU A N 1
ATOM 691 C CA . GLU A 1 86 ? -15.998 -0.696 32.476 1.00 70.19 86 GLU A CA 1
ATOM 692 C C . GLU A 1 86 ? -17.055 -1.809 32.431 1.00 70.19 86 GLU A C 1
ATOM 694 O O . GLU A 1 86 ? -18.251 -1.544 32.566 1.00 70.19 86 GLU A O 1
ATOM 699 N N . ARG A 1 87 ? -16.639 -3.067 32.259 1.00 65.62 87 ARG A N 1
ATOM 700 C CA . ARG A 1 87 ? -17.543 -4.223 32.222 1.00 65.62 87 ARG A CA 1
ATOM 701 C C . ARG A 1 87 ? -18.063 -4.586 33.615 1.00 65.62 87 ARG A C 1
ATOM 703 O O . ARG A 1 87 ? -19.224 -4.973 33.722 1.00 65.62 87 ARG A O 1
ATOM 710 N N . LEU A 1 88 ? -17.257 -4.394 34.662 1.00 65.31 88 LEU A N 1
ATOM 711 C CA . LEU A 1 88 ? -17.692 -4.462 36.063 1.00 65.31 88 LEU A CA 1
ATOM 712 C C . LEU A 1 88 ? -18.683 -3.337 36.408 1.00 65.31 88 LEU A C 1
ATOM 714 O O . LEU A 1 88 ? -19.618 -3.552 37.170 1.00 65.31 88 LEU A O 1
ATOM 718 N N . LEU A 1 89 ? -18.545 -2.171 35.772 1.00 72.94 89 LEU A N 1
ATOM 719 C CA . LEU A 1 89 ? -19.473 -1.036 35.873 1.00 72.94 89 LEU A CA 1
ATOM 720 C C . LEU A 1 89 ? -20.739 -1.180 34.995 1.00 72.94 89 LEU A C 1
ATOM 722 O O . LEU A 1 89 ? -21.516 -0.235 34.871 1.00 72.94 89 LEU A O 1
ATOM 726 N N . GLY A 1 90 ? -20.973 -2.346 34.379 1.00 68.31 90 GLY A N 1
ATOM 727 C CA . GLY A 1 90 ? -22.198 -2.641 33.621 1.00 68.31 90 GLY A CA 1
ATOM 728 C C . GLY A 1 90 ? -22.196 -2.167 32.163 1.00 68.31 90 GLY A C 1
ATOM 729 O O . GLY A 1 90 ? -23.236 -2.183 31.499 1.00 68.31 90 GLY A O 1
ATOM 730 N N . ARG A 1 91 ? -21.043 -1.759 31.620 1.00 63.09 91 ARG A N 1
ATOM 731 C CA . ARG A 1 91 ? -20.941 -1.302 30.230 1.00 63.09 91 ARG A CA 1
ATOM 732 C C . ARG A 1 91 ? -21.040 -2.470 29.239 1.00 63.09 91 ARG A C 1
ATOM 734 O O . ARG A 1 91 ? -20.485 -3.551 29.434 1.00 63.09 91 ARG A O 1
ATOM 741 N N . THR A 1 92 ? -21.751 -2.258 28.129 1.00 65.62 92 THR A N 1
ATOM 742 C CA . THR A 1 92 ? -22.028 -3.316 27.141 1.00 65.62 92 THR A CA 1
ATOM 743 C C . THR A 1 92 ? -20.843 -3.576 26.202 1.00 65.62 92 THR A C 1
ATOM 745 O O . THR A 1 92 ? -20.142 -2.654 25.779 1.00 65.62 92 THR A O 1
ATOM 748 N N . LYS A 1 93 ? -20.669 -4.839 25.776 1.00 64.75 93 LYS A N 1
ATOM 749 C CA . LYS A 1 93 ? -19.578 -5.293 24.881 1.00 64.75 93 LYS A CA 1
ATOM 750 C C . LYS A 1 93 ? -19.439 -4.466 23.584 1.00 64.75 93 LYS A C 1
ATOM 752 O O . LYS A 1 93 ? -18.351 -4.353 23.028 1.00 64.75 93 LYS A O 1
ATOM 757 N N . ARG A 1 94 ? -20.537 -3.868 23.102 1.00 64.06 94 ARG A N 1
ATOM 758 C CA . ARG A 1 94 ? -20.577 -3.056 21.871 1.00 64.06 94 ARG A CA 1
ATOM 759 C C . ARG A 1 94 ? -19.941 -1.671 22.028 1.00 64.06 94 ARG A C 1
ATOM 761 O O . ARG A 1 94 ? -19.404 -1.150 21.057 1.00 64.06 94 ARG A O 1
ATOM 768 N N . GLN A 1 95 ? -19.998 -1.067 23.214 1.00 65.69 95 GLN A N 1
ATOM 769 C CA . GLN A 1 95 ? -19.435 0.272 23.438 1.00 65.69 95 GLN A CA 1
ATOM 770 C C . GLN A 1 95 ? -17.907 0.231 23.512 1.00 65.69 95 GLN A C 1
ATOM 772 O O . GLN A 1 95 ? -17.238 1.026 22.858 1.00 65.69 95 GLN A O 1
ATOM 777 N N . CYS A 1 96 ? -17.370 -0.765 24.215 1.00 64.19 96 CYS A N 1
ATOM 778 C CA . CYS A 1 96 ? -15.941 -1.059 24.257 1.00 64.19 96 CYS A CA 1
ATOM 779 C C . CYS A 1 96 ? -15.377 -1.331 22.847 1.00 64.19 96 CYS A C 1
ATOM 781 O O . CYS A 1 96 ? -14.386 -0.731 22.433 1.00 64.19 96 CYS A O 1
ATOM 783 N N . SER A 1 97 ? -16.090 -2.146 22.065 1.00 67.25 97 SER A N 1
ATOM 784 C CA . SER A 1 97 ? -15.746 -2.444 20.675 1.00 67.25 97 SER A CA 1
ATOM 785 C C . SER A 1 97 ? -15.660 -1.189 19.790 1.00 67.25 97 SER A C 1
ATOM 787 O O . SER A 1 97 ? -14.714 -1.022 19.021 1.00 67.25 97 SER A O 1
ATOM 789 N N . ARG A 1 98 ? -16.608 -0.255 19.930 1.00 70.06 98 ARG A N 1
ATOM 790 C CA . ARG A 1 98 ? -16.578 1.007 19.177 1.00 70.06 98 ARG A CA 1
ATOM 791 C C . ARG A 1 98 ? -15.390 1.886 19.560 1.00 70.06 98 ARG A C 1
ATOM 793 O O . ARG A 1 98 ? -14.815 2.489 18.667 1.00 70.06 98 ARG A O 1
ATOM 800 N N . SER A 1 99 ? -14.998 1.920 20.834 1.00 74.12 99 SER A N 1
ATOM 801 C CA . SER A 1 99 ? -13.861 2.726 21.303 1.00 74.12 99 SER A CA 1
ATOM 802 C C . SER A 1 99 ? -12.529 2.279 20.682 1.00 74.12 99 SER A C 1
ATOM 804 O O . SER A 1 99 ? -11.749 3.104 20.203 1.00 74.12 99 SER A O 1
ATOM 806 N N . ILE A 1 100 ? -12.288 0.965 20.620 1.00 73.69 100 ILE A N 1
ATOM 807 C CA . ILE A 1 100 ? -11.074 0.399 20.006 1.00 73.69 100 ILE A CA 1
ATOM 808 C C . ILE A 1 100 ? -11.070 0.649 18.495 1.00 73.69 100 ILE A C 1
ATOM 810 O O . ILE A 1 100 ? -10.070 1.109 17.944 1.00 73.69 100 ILE A O 1
ATOM 814 N N . LEU A 1 101 ? -12.209 0.402 17.836 1.00 76.69 101 LEU A N 1
ATOM 815 C CA . LEU A 1 101 ? -12.358 0.624 16.399 1.00 76.69 101 LEU A CA 1
ATOM 816 C C . LEU A 1 101 ? -12.089 2.087 16.035 1.00 76.69 101 LEU A C 1
ATOM 818 O O . LEU A 1 101 ? -11.377 2.352 15.073 1.00 76.69 101 LEU A O 1
ATOM 822 N N . THR A 1 102 ? -12.598 3.038 16.828 1.00 82.44 102 THR A N 1
ATOM 823 C CA . THR A 1 102 ? -12.335 4.465 16.603 1.00 82.44 102 THR A CA 1
ATOM 824 C C . THR A 1 102 ? -10.863 4.824 16.785 1.00 82.44 102 THR A C 1
ATOM 826 O O . THR A 1 102 ? -10.346 5.605 15.994 1.00 82.44 102 THR A O 1
ATOM 829 N N . GLY A 1 103 ? -10.165 4.231 17.761 1.00 81.62 103 GLY A N 1
ATOM 830 C CA . GLY A 1 103 ? -8.735 4.478 17.973 1.00 81.62 103 GLY A CA 1
ATOM 831 C C . GLY A 1 103 ? -7.880 4.026 16.788 1.00 81.62 103 GLY A C 1
ATOM 832 O O . GLY A 1 103 ? -7.071 4.799 16.276 1.00 81.62 103 GLY A O 1
ATOM 833 N N . ILE A 1 104 ? -8.121 2.807 16.294 1.00 82.56 104 ILE A N 1
ATOM 834 C CA . ILE A 1 104 ? -7.426 2.264 15.117 1.00 82.56 104 ILE A CA 1
ATOM 835 C C . ILE A 1 104 ? -7.752 3.088 13.866 1.00 82.56 104 ILE A C 1
ATOM 837 O O . ILE A 1 104 ? -6.863 3.359 13.063 1.00 82.56 104 ILE A O 1
ATOM 841 N N . LEU A 1 105 ? -9.002 3.538 13.714 1.00 84.00 105 LEU A N 1
ATOM 842 C CA . LEU A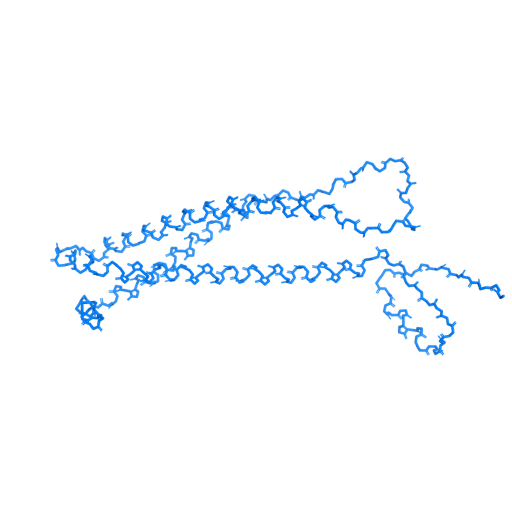 1 105 ? -9.422 4.331 12.560 1.00 84.00 105 LEU A CA 1
ATOM 843 C C . LEU A 1 105 ? -8.774 5.722 12.535 1.00 84.00 105 LEU A C 1
ATOM 845 O O . LEU A 1 105 ? -8.340 6.171 11.478 1.00 84.00 105 LEU A O 1
ATOM 849 N N . VAL A 1 106 ? -8.662 6.384 13.691 1.00 87.56 106 VAL A N 1
ATOM 850 C CA . VAL A 1 106 ? -7.967 7.676 13.815 1.00 87.56 106 VAL A CA 1
ATOM 851 C C . VAL A 1 106 ? -6.478 7.524 13.498 1.00 87.56 106 VAL A C 1
ATOM 853 O O . VAL A 1 106 ? -5.933 8.326 12.741 1.00 87.56 106 VAL A O 1
ATOM 856 N N . LEU A 1 107 ? -5.832 6.473 14.013 1.00 86.25 107 LEU A N 1
ATOM 857 C CA . LEU A 1 107 ? -4.435 6.157 13.700 1.00 86.25 107 LEU A CA 1
ATOM 858 C C . LEU A 1 107 ? -4.225 5.880 12.209 1.00 86.25 107 LEU A C 1
ATOM 860 O O . LEU A 1 107 ? -3.310 6.439 11.606 1.00 86.25 107 LEU A O 1
ATOM 864 N N . ALA A 1 108 ? -5.089 5.067 11.599 1.00 86.81 108 ALA A N 1
ATOM 865 C CA . ALA A 1 108 ? -5.022 4.757 10.175 1.00 86.81 108 ALA A CA 1
ATOM 866 C C . ALA A 1 108 ? -5.233 6.008 9.307 1.00 86.81 108 ALA A C 1
ATOM 868 O O . ALA A 1 108 ? -4.513 6.203 8.327 1.00 86.81 108 ALA A O 1
ATOM 869 N N . ALA A 1 109 ? -6.167 6.888 9.680 1.00 87.62 109 ALA A N 1
ATOM 870 C CA . ALA A 1 109 ? -6.407 8.145 8.976 1.00 87.62 109 ALA A CA 1
ATOM 871 C C . ALA A 1 109 ? -5.199 9.091 9.066 1.00 87.62 109 ALA A C 1
ATOM 873 O O . ALA A 1 109 ? -4.713 9.565 8.039 1.00 87.62 109 ALA A O 1
ATOM 874 N N . ALA A 1 110 ? -4.665 9.317 10.271 1.00 90.19 110 ALA A N 1
ATOM 875 C CA . ALA A 1 110 ? -3.487 10.160 10.469 1.00 90.19 110 ALA A CA 1
ATOM 876 C C . ALA A 1 110 ? -2.257 9.610 9.726 1.00 90.19 110 ALA A C 1
ATOM 878 O O . ALA A 1 110 ? -1.561 10.357 9.035 1.00 90.19 110 ALA A O 1
ATOM 879 N N . GLY A 1 111 ? -2.031 8.294 9.806 1.00 87.75 111 GLY A N 1
ATOM 880 C CA . GLY A 1 111 ? -0.957 7.610 9.090 1.00 87.75 111 GLY A CA 1
ATOM 881 C C . GLY A 1 111 ? -1.092 7.721 7.571 1.00 87.75 111 GLY A C 1
ATOM 882 O O . GLY A 1 111 ? -0.102 7.976 6.893 1.00 87.75 111 GLY A O 1
ATOM 883 N N . SER A 1 112 ? -2.311 7.618 7.034 1.00 86.12 112 SER A N 1
ATOM 884 C CA . SER A 1 112 ? -2.565 7.748 5.592 1.00 86.12 112 SER A CA 1
ATOM 885 C C . SER A 1 112 ? -2.285 9.163 5.082 1.00 86.12 112 SER A C 1
ATOM 887 O O . SER A 1 112 ? -1.676 9.324 4.026 1.00 86.12 112 SER A O 1
ATOM 889 N N . ILE A 1 113 ? -2.676 10.196 5.838 1.00 88.06 113 ILE A N 1
ATOM 890 C CA . ILE A 1 113 ? -2.435 11.602 5.473 1.00 88.06 113 ILE A CA 1
ATOM 891 C C . ILE A 1 113 ? -0.930 11.903 5.468 1.00 88.06 113 ILE A C 1
ATOM 893 O O . ILE A 1 113 ? -0.389 12.419 4.485 1.00 88.06 113 ILE A O 1
ATOM 897 N N . LEU A 1 114 ? -0.230 11.543 6.547 1.00 90.00 114 LEU A N 1
ATOM 898 C CA . LEU A 1 114 ? 1.216 11.756 6.657 1.00 90.00 114 LEU A CA 1
ATOM 899 C C . LEU A 1 114 ? 1.992 10.925 5.628 1.00 90.00 114 LEU A C 1
ATOM 901 O O . LEU A 1 114 ? 2.890 11.444 4.970 1.00 90.00 114 LEU A O 1
ATOM 905 N N . GLY A 1 115 ? 1.605 9.666 5.426 1.00 88.25 115 GLY A N 1
ATOM 906 C CA . GLY A 1 115 ? 2.208 8.790 4.424 1.00 88.25 115 GLY A CA 1
ATOM 907 C C . GLY A 1 115 ? 2.039 9.321 3.001 1.00 88.25 115 GLY A C 1
ATOM 908 O O . GLY A 1 115 ? 3.008 9.364 2.248 1.00 88.25 115 GLY A O 1
ATOM 909 N N . SER A 1 116 ? 0.844 9.805 2.649 1.00 85.56 116 SER A N 1
ATOM 910 C CA . SER A 1 116 ? 0.566 10.344 1.309 1.00 85.56 116 SER A CA 1
ATOM 911 C C . SER A 1 116 ? 1.376 11.610 1.025 1.00 85.56 116 SER A C 1
ATOM 913 O O . SER A 1 116 ? 1.971 11.747 -0.042 1.00 85.56 116 SER A O 1
ATOM 915 N N . THR A 1 117 ? 1.451 12.525 1.995 1.00 87.00 117 THR A N 1
ATOM 916 C CA . THR A 1 117 ? 2.221 13.773 1.845 1.00 87.00 117 THR A CA 1
ATOM 917 C C . THR A 1 117 ? 3.727 13.524 1.753 1.00 87.00 117 THR A C 1
ATOM 919 O O . THR A 1 117 ? 4.404 14.152 0.935 1.00 87.00 117 THR A O 1
ATOM 922 N N . ALA A 1 118 ? 4.260 12.591 2.547 1.00 89.19 118 ALA A N 1
ATOM 923 C CA . ALA A 1 118 ? 5.661 12.188 2.476 1.00 89.19 118 ALA A CA 1
ATOM 924 C C . ALA A 1 118 ? 5.984 11.473 1.154 1.00 89.19 118 ALA A C 1
ATOM 926 O O . ALA A 1 118 ? 6.986 11.792 0.513 1.00 89.19 118 ALA A O 1
ATOM 927 N N . GLY A 1 119 ? 5.108 10.561 0.720 1.00 86.25 119 GLY A N 1
ATOM 928 C CA . GLY A 1 119 ? 5.237 9.835 -0.542 1.00 86.25 119 GLY A CA 1
ATOM 929 C C . GLY A 1 119 ? 5.267 10.771 -1.745 1.00 86.25 119 GLY A C 1
ATOM 930 O O . GLY A 1 119 ? 6.161 10.660 -2.579 1.00 86.25 119 GLY A O 1
ATOM 931 N N . TRP A 1 120 ? 4.371 11.762 -1.787 1.00 84.00 120 TRP A N 1
ATOM 932 C CA . TRP A 1 120 ? 4.338 12.757 -2.861 1.00 84.00 120 TRP A CA 1
ATOM 933 C C . TRP A 1 120 ? 5.674 13.497 -3.015 1.00 84.00 120 TRP A C 1
ATOM 935 O O . TRP A 1 120 ? 6.232 13.570 -4.110 1.00 84.00 120 TRP A O 1
ATOM 945 N N . LYS A 1 121 ? 6.238 13.992 -1.904 1.00 88.12 121 LYS A N 1
ATOM 946 C CA . LYS A 1 121 ? 7.530 14.700 -1.914 1.00 88.12 121 LYS A CA 1
ATOM 947 C C . LYS A 1 121 ? 8.696 13.797 -2.320 1.00 88.12 121 LYS A C 1
ATOM 949 O O . LYS A 1 121 ? 9.603 14.240 -3.030 1.00 88.12 121 LYS A O 1
ATOM 954 N N . ALA A 1 122 ? 8.690 12.546 -1.863 1.00 86.56 122 ALA A N 1
ATOM 955 C CA . ALA A 1 122 ? 9.719 11.575 -2.214 1.00 86.56 122 ALA A CA 1
ATOM 956 C C . ALA A 1 122 ? 9.692 11.261 -3.718 1.00 86.56 122 ALA A C 1
ATOM 958 O O . ALA A 1 122 ? 10.739 11.305 -4.366 1.00 86.56 122 ALA A O 1
ATOM 959 N N . THR A 1 123 ? 8.502 11.037 -4.283 1.00 84.88 123 THR A N 1
ATOM 960 C CA . THR A 1 123 ? 8.322 10.771 -5.715 1.00 84.88 123 THR A CA 1
ATOM 961 C C . THR A 1 123 ? 8.731 11.965 -6.569 1.00 84.88 123 THR A C 1
ATOM 963 O O . THR A 1 123 ? 9.447 11.780 -7.548 1.00 84.88 123 THR A O 1
ATOM 966 N N . GLU A 1 124 ? 8.374 13.193 -6.183 1.00 81.38 124 GLU A N 1
ATOM 967 C CA . GLU A 1 124 ? 8.795 14.397 -6.914 1.00 81.38 124 GLU A CA 1
ATOM 968 C C . GLU A 1 124 ? 10.328 14.531 -6.955 1.00 81.38 124 GLU A C 1
ATOM 970 O O . GLU A 1 124 ? 10.919 14.858 -7.984 1.00 81.38 124 GLU A O 1
ATOM 975 N N . THR A 1 125 ? 10.992 14.229 -5.837 1.00 83.50 125 THR A N 1
ATOM 976 C CA . THR A 1 125 ? 12.457 14.281 -5.750 1.00 83.50 125 THR A CA 1
ATOM 977 C C . THR A 1 125 ? 13.114 13.177 -6.580 1.00 83.50 125 THR A C 1
ATOM 979 O O . THR A 1 125 ? 14.148 13.411 -7.204 1.00 83.50 125 THR A O 1
ATOM 982 N N . ALA A 1 126 ? 12.527 11.978 -6.601 1.00 81.31 126 ALA A N 1
ATOM 983 C CA . ALA A 1 126 ? 13.013 10.861 -7.406 1.00 81.31 126 ALA A CA 1
ATOM 984 C C . ALA A 1 126 ? 12.833 11.121 -8.910 1.00 81.31 126 ALA A C 1
ATOM 986 O O . ALA A 1 126 ? 13.764 10.888 -9.678 1.00 81.31 126 ALA A O 1
ATOM 987 N N . ALA A 1 127 ? 11.688 11.677 -9.319 1.00 76.56 127 ALA A N 1
ATOM 988 C CA . ALA A 1 127 ? 11.408 12.033 -10.708 1.00 76.56 127 ALA A CA 1
ATOM 989 C C . ALA A 1 127 ? 12.429 13.047 -11.248 1.00 76.56 127 ALA A C 1
ATOM 991 O O . ALA A 1 127 ? 13.018 12.826 -12.302 1.00 76.56 127 ALA A O 1
ATOM 992 N N . LYS A 1 128 ? 12.743 14.093 -10.468 1.00 76.00 128 LYS A N 1
ATOM 993 C CA . LYS A 1 128 ? 13.756 15.100 -10.837 1.00 76.00 128 LYS A CA 1
ATOM 994 C C . LYS A 1 128 ? 15.165 14.529 -11.025 1.00 76.00 128 LYS A C 1
ATOM 996 O O . LYS A 1 128 ? 15.963 15.137 -11.723 1.00 76.00 128 LYS A O 1
ATOM 1001 N N . LYS A 1 129 ? 15.496 13.407 -10.377 1.00 73.44 129 LYS A N 1
ATOM 1002 C CA . LYS A 1 129 ? 16.804 12.746 -10.528 1.00 73.44 129 LYS A CA 1
ATOM 1003 C C . LYS A 1 129 ? 16.854 11.800 -11.726 1.00 73.44 129 LYS A C 1
ATOM 1005 O O . LYS A 1 129 ? 17.927 11.611 -12.282 1.00 73.44 129 LYS A O 1
ATOM 1010 N N . ALA A 1 130 ? 15.723 11.201 -12.092 1.00 64.12 130 ALA A N 1
ATOM 1011 C CA . ALA A 1 130 ? 15.640 10.268 -13.212 1.00 64.12 130 ALA A CA 1
ATOM 1012 C C . ALA A 1 130 ? 15.688 10.978 -14.576 1.00 64.12 130 ALA A C 1
ATOM 1014 O O . ALA A 1 130 ? 16.236 10.425 -15.524 1.00 64.12 130 ALA A O 1
ATOM 1015 N N . ASP A 1 131 ? 15.169 12.206 -14.662 1.00 59.22 131 ASP A N 1
ATOM 1016 C CA . ASP A 1 131 ? 15.157 13.005 -15.899 1.00 59.22 131 ASP A CA 1
ATOM 1017 C C . ASP A 1 131 ? 16.561 13.410 -16.383 1.00 59.22 131 ASP A C 1
ATOM 1019 O O . ASP A 1 131 ? 16.762 13.714 -17.554 1.00 59.22 131 ASP A O 1
ATOM 1023 N N . THR A 1 132 ? 17.562 13.408 -15.501 1.00 52.12 132 THR A N 1
ATOM 1024 C CA . THR A 1 132 ? 18.927 13.842 -15.835 1.00 52.12 132 THR A CA 1
ATOM 1025 C C . THR A 1 132 ? 19.774 12.744 -16.490 1.00 52.12 132 THR A C 1
ATOM 1027 O O . THR A 1 132 ? 20.853 13.034 -17.001 1.00 52.12 132 THR A O 1
ATOM 1030 N N . GLU A 1 133 ? 19.321 11.487 -16.476 1.00 52.47 133 GLU A N 1
ATOM 1031 C CA . GLU A 1 133 ? 20.120 10.307 -16.845 1.00 52.47 133 GLU A CA 1
ATOM 1032 C C . GLU A 1 133 ? 19.696 9.713 -18.200 1.00 52.47 133 GLU A C 1
ATOM 1034 O O . GLU A 1 133 ? 19.548 8.502 -18.373 1.00 52.47 133 GLU A O 1
ATOM 1039 N N . VAL A 1 134 ? 19.453 10.579 -19.185 1.00 55.12 134 VAL A N 1
ATOM 1040 C CA . VAL A 1 134 ? 18.980 10.150 -20.502 1.00 55.12 134 VAL A CA 1
ATOM 1041 C C . VAL A 1 134 ? 20.152 9.669 -21.369 1.00 55.12 134 VAL A C 1
ATOM 1043 O O . VAL A 1 134 ? 20.816 10.443 -22.057 1.00 55.12 134 VAL A O 1
ATOM 1046 N N . VAL A 1 135 ? 20.422 8.364 -21.324 1.00 53.50 135 VAL A N 1
ATOM 1047 C CA . VAL A 1 135 ? 21.461 7.683 -22.114 1.00 53.50 135 VAL A CA 1
ATOM 1048 C C . VAL A 1 135 ? 20.917 7.351 -23.513 1.00 53.50 135 VAL A C 1
ATOM 1050 O O . VAL A 1 135 ? 20.499 6.225 -23.768 1.00 53.50 135 VAL A O 1
ATOM 1053 N N . PHE A 1 136 ? 20.888 8.323 -24.432 1.00 54.47 136 PHE A N 1
ATOM 1054 C CA . PHE A 1 136 ? 20.587 8.067 -25.852 1.00 54.47 136 PHE A CA 1
ATOM 1055 C C . PHE A 1 136 ? 21.799 8.364 -26.738 1.00 54.47 136 PHE A C 1
ATOM 1057 O O . PHE A 1 136 ? 22.279 9.495 -26.785 1.00 54.47 136 PHE A O 1
ATOM 1064 N N . ASP A 1 137 ? 22.250 7.362 -27.497 1.00 51.75 137 ASP A N 1
ATOM 1065 C CA . ASP A 1 137 ? 23.222 7.560 -28.573 1.00 51.75 137 ASP A CA 1
ATOM 1066 C C . ASP A 1 137 ? 22.482 7.825 -29.898 1.00 51.75 137 ASP A C 1
ATOM 1068 O O . ASP A 1 137 ? 21.686 7.015 -30.382 1.00 51.75 137 ASP A O 1
ATOM 1072 N N . THR A 1 138 ? 22.694 9.015 -30.460 1.00 58.66 138 THR A N 1
ATOM 1073 C CA . THR A 1 138 ? 21.961 9.544 -31.622 1.00 58.66 138 THR A CA 1
ATOM 1074 C C . THR A 1 138 ? 22.716 9.380 -32.945 1.00 58.66 138 THR A C 1
ATOM 1076 O O . THR A 1 138 ? 22.200 9.796 -33.985 1.00 58.66 138 THR A O 1
ATOM 1079 N N . ALA A 1 139 ? 23.879 8.713 -32.948 1.00 54.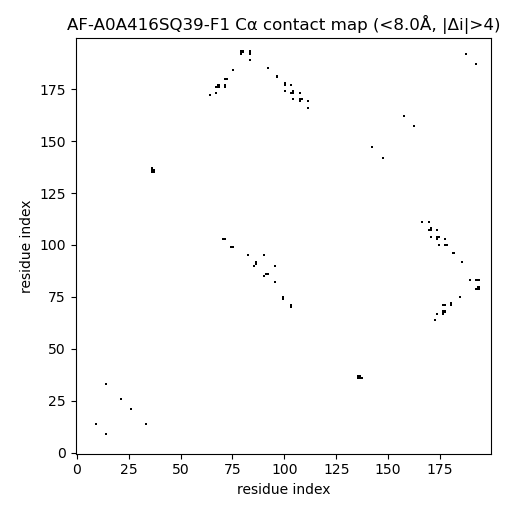66 139 ALA A N 1
ATOM 1080 C CA . ALA A 1 139 ? 24.824 8.660 -34.073 1.00 54.66 139 ALA A CA 1
ATOM 1081 C C . ALA A 1 139 ? 24.251 8.173 -35.427 1.00 54.66 139 ALA A C 1
ATOM 1083 O O . ALA A 1 139 ? 24.792 8.520 -36.474 1.00 54.66 139 ALA A O 1
ATOM 1084 N N . TYR A 1 140 ? 23.149 7.411 -35.431 1.00 51.53 140 TYR A N 1
ATOM 1085 C CA . TYR A 1 140 ? 22.490 6.897 -36.648 1.00 51.53 140 TYR A CA 1
ATOM 1086 C C . TYR A 1 140 ? 21.002 7.294 -36.751 1.00 51.53 140 TYR A C 1
ATOM 1088 O O . TYR A 1 140 ? 20.184 6.561 -37.315 1.00 51.53 140 TYR A O 1
ATOM 1096 N N . SER A 1 141 ? 20.598 8.418 -36.149 1.00 51.56 141 SER A N 1
ATOM 1097 C CA . SER A 1 141 ? 19.216 8.911 -36.219 1.00 51.56 141 SER A CA 1
ATOM 1098 C C . SER A 1 141 ? 19.039 9.968 -37.315 1.00 51.56 141 SER A C 1
ATOM 1100 O O . SER A 1 141 ? 19.633 11.038 -37.249 1.00 51.56 141 SER A O 1
ATOM 1102 N N . ASN A 1 142 ? 18.143 9.719 -38.276 1.00 48.81 142 ASN A N 1
ATOM 1103 C CA . ASN A 1 142 ? 17.695 10.697 -39.286 1.00 48.81 142 ASN A CA 1
ATOM 1104 C C . ASN A 1 142 ? 16.747 11.778 -38.707 1.00 48.81 142 ASN A C 1
ATOM 1106 O O . ASN A 1 142 ? 15.881 12.288 -39.409 1.00 48.81 142 ASN A O 1
ATOM 1110 N N . LEU A 1 143 ? 16.872 12.114 -37.419 1.00 48.38 143 LEU A N 1
ATOM 1111 C CA . LEU A 1 143 ? 15.998 13.067 -36.717 1.00 48.38 143 LEU A CA 1
ATOM 1112 C C . LEU A 1 143 ? 16.690 14.387 -36.352 1.00 48.38 143 LEU A C 1
ATOM 1114 O O . LEU A 1 143 ? 16.106 15.203 -35.646 1.00 48.38 143 LEU A O 1
ATOM 1118 N N . ILE A 1 144 ? 17.895 14.649 -36.870 1.00 44.25 144 ILE A N 1
ATOM 1119 C CA . ILE A 1 144 ? 18.471 16.001 -36.846 1.00 44.25 144 ILE A CA 1
ATOM 1120 C C . ILE A 1 144 ? 17.922 16.773 -38.052 1.00 44.25 144 ILE A C 1
ATOM 1122 O O . ILE A 1 144 ? 18.625 17.060 -39.013 1.00 44.25 144 ILE A O 1
ATOM 1126 N N . THR A 1 145 ? 16.624 17.070 -38.028 1.00 40.91 145 THR A N 1
ATOM 1127 C CA . THR A 1 145 ? 16.121 18.261 -38.716 1.00 40.91 145 THR A CA 1
ATOM 1128 C C . THR A 1 145 ? 15.976 19.309 -37.623 1.00 40.91 145 THR A C 1
ATOM 1130 O O . THR A 1 145 ? 15.266 19.067 -36.648 1.00 40.91 145 THR A O 1
ATOM 1133 N N . GLU A 1 146 ? 16.696 20.431 -37.736 1.00 43.25 146 GLU A N 1
ATOM 1134 C CA . GLU A 1 146 ? 16.463 21.637 -36.931 1.00 43.25 146 GLU A CA 1
ATOM 1135 C C . GLU A 1 146 ? 14.949 21.873 -36.862 1.00 43.25 146 GLU A C 1
ATOM 1137 O O . GLU A 1 146 ? 14.377 22.198 -37.895 1.00 43.25 146 GLU A O 1
ATOM 1142 N N . ASN A 1 147 ? 14.307 21.602 -35.716 1.00 39.81 147 ASN A N 1
ATOM 1143 C CA . ASN A 1 147 ? 12.895 21.851 -35.340 1.00 39.81 147 ASN A CA 1
ATOM 1144 C C . ASN A 1 147 ? 12.292 20.765 -34.424 1.00 39.81 147 ASN A C 1
ATOM 1146 O O . ASN A 1 147 ? 11.086 20.788 -34.173 1.00 39.81 147 ASN A O 1
ATOM 1150 N N . THR A 1 148 ? 13.073 19.852 -33.847 1.00 40.47 148 THR A N 1
ATOM 1151 C CA . THR A 1 148 ? 12.559 19.018 -32.748 1.00 40.47 148 THR A CA 1
ATOM 1152 C C . THR A 1 148 ? 12.487 19.860 -31.475 1.00 40.47 148 THR A C 1
ATOM 1154 O O . THR A 1 148 ? 13.404 19.874 -30.658 1.00 40.47 148 THR A O 1
ATOM 1157 N N . LYS A 1 149 ? 11.393 20.619 -31.328 1.00 39.84 149 LYS A N 1
ATOM 1158 C CA . LYS A 1 149 ? 10.934 21.090 -30.016 1.00 39.84 149 LYS A CA 1
ATOM 1159 C C . LYS A 1 149 ? 10.919 19.868 -29.112 1.00 39.84 149 LYS A C 1
ATOM 1161 O O . LYS A 1 149 ? 10.297 18.881 -29.492 1.00 39.84 149 LYS A O 1
ATOM 1166 N N . GLU A 1 150 ? 11.627 19.955 -27.989 1.00 41.53 150 GLU A N 1
ATOM 1167 C CA . GLU A 1 150 ? 11.670 18.954 -26.923 1.00 41.53 150 GLU A CA 1
ATOM 1168 C C . GLU A 1 150 ? 10.332 18.216 -26.854 1.00 41.53 150 GLU A C 1
ATOM 1170 O O . GLU A 1 150 ? 9.298 18.812 -26.527 1.00 41.53 150 GLU A O 1
ATOM 1175 N N . GLU A 1 151 ? 10.331 16.955 -27.286 1.00 38.72 151 GLU A N 1
ATOM 1176 C CA . GLU A 1 151 ? 9.141 16.121 -27.274 1.00 38.72 151 GLU A CA 1
ATOM 1177 C C . GLU A 1 151 ? 8.797 15.907 -25.801 1.00 38.72 151 GLU A C 1
ATOM 1179 O O . GLU A 1 151 ? 9.408 15.095 -25.109 1.00 38.72 151 GLU A O 1
ATOM 1184 N N . LYS A 1 152 ? 7.895 16.749 -25.283 1.00 38.44 152 LYS A N 1
ATOM 1185 C CA . LYS A 1 152 ? 7.437 16.688 -23.899 1.00 38.44 152 LYS A CA 1
ATOM 1186 C C . LYS A 1 152 ? 6.830 15.312 -23.683 1.00 38.44 152 LYS A C 1
ATOM 1188 O O . LYS A 1 152 ? 5.719 15.052 -24.140 1.00 38.44 152 LYS A O 1
ATOM 1193 N N . VAL A 1 153 ? 7.568 14.455 -22.985 1.00 49.03 153 VAL A N 1
ATOM 1194 C CA . VAL A 1 153 ? 7.092 13.158 -22.512 1.00 49.03 153 VAL A CA 1
ATOM 1195 C C . VAL A 1 153 ? 5.819 13.414 -21.708 1.00 49.03 153 VAL A C 1
ATOM 1197 O O . VAL A 1 153 ? 5.849 14.007 -20.628 1.00 49.03 153 VAL A O 1
ATOM 1200 N N . TYR A 1 154 ? 4.677 13.051 -22.290 1.00 43.69 154 TYR A N 1
ATOM 1201 C CA . TYR A 1 154 ? 3.373 13.202 -21.663 1.00 43.69 154 TYR A CA 1
ATOM 1202 C C . TYR A 1 154 ? 3.240 12.118 -20.597 1.00 43.69 154 TYR A C 1
ATOM 1204 O O . TYR A 1 154 ? 2.910 10.970 -20.893 1.00 43.69 154 TYR A O 1
ATOM 1212 N N . TRP A 1 155 ? 3.545 12.476 -19.351 1.00 53.38 155 TRP A N 1
ATOM 1213 C CA . TRP A 1 155 ? 3.196 11.643 -18.210 1.00 53.38 155 TRP A CA 1
ATOM 1214 C C . TRP A 1 155 ? 1.668 11.605 -18.116 1.00 53.38 155 TRP A C 1
ATOM 1216 O O . TRP A 1 155 ? 1.058 12.673 -18.017 1.00 53.38 155 TRP A O 1
ATOM 1226 N N . PRO A 1 156 ? 1.031 10.422 -18.176 1.00 56.03 156 PRO A N 1
ATOM 1227 C CA . PRO A 1 156 ? -0.404 10.336 -17.961 1.00 56.03 156 PRO A CA 1
ATOM 1228 C C . PRO A 1 156 ? -0.717 10.928 -16.586 1.00 56.03 156 PRO A C 1
ATOM 1230 O O . PRO A 1 156 ? -0.066 10.576 -15.598 1.00 56.03 156 PRO A O 1
ATOM 1233 N N . GLU A 1 157 ? -1.673 11.859 -16.524 1.00 60.50 157 GLU A N 1
ATOM 1234 C CA . GLU A 1 157 ? -2.078 12.428 -15.242 1.00 60.50 157 GLU A CA 1
ATOM 1235 C C . GLU A 1 157 ? -2.548 11.300 -14.312 1.00 60.50 157 GLU A C 1
ATOM 1237 O O . GLU A 1 157 ? -3.252 10.388 -14.762 1.00 60.50 157 GLU A O 1
ATOM 1242 N N . PRO A 1 158 ? -2.134 11.313 -13.032 1.00 61.69 158 PRO A N 1
ATOM 1243 C CA . PRO A 1 158 ? -2.505 10.262 -12.103 1.00 61.69 158 PRO A CA 1
ATOM 1244 C C . PRO A 1 158 ? -4.026 10.235 -11.976 1.00 61.69 158 PRO A C 1
ATOM 1246 O O . PRO A 1 158 ? -4.632 11.215 -11.547 1.00 61.69 158 PRO A O 1
ATOM 1249 N N . ASP A 1 159 ? -4.635 9.108 -12.349 1.00 70.50 159 ASP A N 1
ATOM 1250 C CA . ASP A 1 159 ? -6.080 8.935 -12.262 1.00 70.50 159 ASP A CA 1
ATOM 1251 C C . ASP A 1 159 ? -6.517 9.162 -10.800 1.00 70.50 159 ASP A C 1
ATOM 1253 O O . ASP A 1 159 ? -6.105 8.406 -9.903 1.00 70.50 159 ASP A O 1
ATOM 1257 N N . PRO A 1 160 ? -7.326 10.202 -10.515 1.00 70.38 160 PRO A N 1
ATOM 1258 C CA . PRO A 1 160 ? -7.736 10.522 -9.153 1.00 70.38 160 PRO A CA 1
ATOM 1259 C C . PRO A 1 160 ? -8.495 9.362 -8.499 1.00 70.38 160 PRO A C 1
ATOM 1261 O O . PRO A 1 160 ? -8.493 9.240 -7.273 1.00 70.38 160 PRO A O 1
ATOM 1264 N N . VAL A 1 161 ? -9.093 8.471 -9.299 1.00 73.75 161 VAL A N 1
ATOM 1265 C CA . VAL A 1 161 ? -9.783 7.268 -8.821 1.00 73.75 161 VAL A CA 1
ATOM 1266 C C . VAL A 1 161 ? -8.799 6.261 -8.224 1.00 73.75 161 VAL A C 1
ATOM 1268 O O . VAL A 1 161 ? -9.073 5.694 -7.167 1.00 73.75 161 VAL A O 1
ATOM 1271 N N . LEU A 1 162 ? -7.629 6.070 -8.840 1.00 71.81 162 LEU A N 1
ATOM 1272 C CA . LEU A 1 162 ? -6.588 5.175 -8.322 1.00 71.81 162 LEU A CA 1
ATOM 1273 C C . LEU A 1 162 ? -5.945 5.750 -7.052 1.00 71.81 162 LEU A C 1
ATOM 1275 O O . LEU A 1 162 ? -5.732 5.023 -6.077 1.00 71.81 162 LEU A O 1
ATOM 1279 N N . ALA A 1 163 ? -5.709 7.064 -7.017 1.00 71.25 163 ALA A N 1
ATOM 1280 C CA . ALA A 1 163 ? -5.175 7.741 -5.836 1.00 71.25 163 ALA A CA 1
ATOM 1281 C C . ALA A 1 163 ? -6.145 7.666 -4.642 1.00 71.25 163 ALA A C 1
ATOM 1283 O O . ALA A 1 163 ? -5.752 7.274 -3.543 1.00 71.25 163 ALA A O 1
ATOM 1284 N N . ALA A 1 164 ? -7.431 7.956 -4.857 1.00 72.81 164 ALA A N 1
ATOM 1285 C CA . ALA A 1 164 ? -8.453 7.822 -3.820 1.00 72.81 164 ALA A CA 1
ATOM 1286 C C . ALA A 1 164 ? -8.683 6.352 -3.419 1.00 72.81 164 ALA A C 1
ATOM 1288 O O . ALA A 1 164 ? -8.896 6.048 -2.242 1.00 72.81 164 ALA A O 1
ATOM 1289 N N . GLY A 1 165 ? -8.597 5.433 -4.385 1.00 76.12 165 GLY A N 1
ATOM 1290 C CA . GLY A 1 165 ? -8.785 3.999 -4.186 1.00 76.12 165 GLY A CA 1
ATOM 1291 C C . GLY A 1 165 ? -7.746 3.374 -3.257 1.00 76.12 165 GLY A C 1
ATOM 1292 O O . GLY A 1 165 ? -8.107 2.566 -2.404 1.00 76.12 165 GLY A O 1
ATOM 1293 N N . THR A 1 166 ? -6.476 3.774 -3.353 1.00 76.31 166 THR A N 1
ATOM 1294 C CA . THR A 1 166 ? -5.413 3.241 -2.477 1.00 76.31 166 THR A CA 1
ATOM 1295 C C . THR A 1 166 ? -5.589 3.664 -1.016 1.00 76.31 166 THR A C 1
ATOM 1297 O O . THR A 1 166 ? -5.529 2.817 -0.122 1.00 76.31 166 THR A O 1
ATOM 1300 N N . GLY A 1 167 ? -5.898 4.940 -0.760 1.00 77.00 167 GLY A N 1
ATOM 1301 C CA . GLY A 1 167 ? -6.200 5.428 0.590 1.00 77.00 167 GLY A CA 1
ATOM 1302 C C . GLY A 1 167 ? -7.469 4.795 1.174 1.00 77.00 167 GLY A C 1
ATOM 1303 O O . GLY A 1 167 ? -7.476 4.343 2.321 1.00 77.00 167 GLY A O 1
ATOM 1304 N N . GLY A 1 168 ? -8.529 4.689 0.366 1.00 81.44 168 GLY A N 1
ATOM 1305 C CA . GLY A 1 168 ? -9.769 4.015 0.756 1.00 81.44 168 GLY A CA 1
ATOM 1306 C C . GLY A 1 168 ? -9.562 2.529 1.058 1.00 81.44 168 GLY A C 1
ATOM 1307 O O . GLY A 1 168 ? -10.051 2.030 2.071 1.00 81.44 168 GLY A O 1
ATOM 1308 N N . GLY A 1 169 ? -8.779 1.833 0.231 1.00 83.31 169 GLY A N 1
ATOM 1309 C CA . GLY A 1 169 ? -8.430 0.428 0.424 1.00 83.31 169 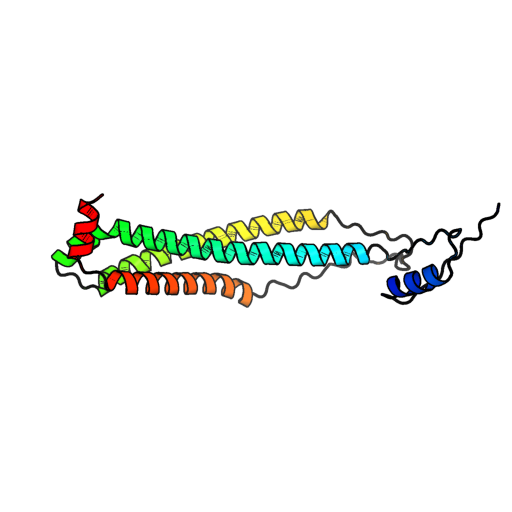GLY A CA 1
ATOM 1310 C C . GLY A 1 169 ? -7.711 0.179 1.749 1.00 83.31 169 GLY A C 1
ATOM 1311 O O . GLY A 1 169 ? -8.052 -0.767 2.460 1.00 83.31 169 GLY A O 1
ATOM 1312 N N . LEU A 1 170 ? -6.787 1.064 2.136 1.00 82.38 170 LEU A N 1
ATOM 1313 C CA . LEU A 1 170 ? -6.079 0.967 3.414 1.00 82.38 170 LEU A CA 1
ATOM 1314 C C . LEU A 1 170 ? -7.027 1.113 4.615 1.00 82.38 170 LEU A C 1
ATOM 1316 O O . LEU A 1 170 ? -6.939 0.352 5.579 1.00 82.38 170 LEU A O 1
ATOM 1320 N N . LEU A 1 171 ? -7.971 2.057 4.545 1.00 82.88 171 LEU A N 1
ATOM 1321 C CA . LEU A 1 171 ? -8.975 2.262 5.593 1.00 82.88 171 LEU A CA 1
ATOM 1322 C C . LEU A 1 171 ? -9.941 1.077 5.705 1.00 82.88 171 LEU A C 1
ATOM 1324 O O . LEU A 1 171 ? -10.274 0.656 6.814 1.00 82.88 171 LEU A O 1
ATOM 1328 N N . VAL A 1 172 ? -10.358 0.502 4.575 1.00 85.81 172 VAL A N 1
ATOM 1329 C CA . VAL A 1 172 ? -11.183 -0.714 4.554 1.00 85.81 172 VAL A CA 1
ATOM 1330 C C . VAL A 1 172 ? -10.415 -1.896 5.145 1.00 85.81 172 VAL A C 1
ATOM 1332 O O . VAL A 1 172 ? -10.964 -2.620 5.975 1.00 85.81 172 VAL A O 1
ATOM 1335 N N . ALA A 1 173 ? -9.139 -2.071 4.794 1.00 83.00 173 ALA A N 1
ATOM 1336 C CA . ALA A 1 173 ? -8.295 -3.116 5.367 1.00 83.00 173 ALA A CA 1
ATOM 1337 C C . ALA A 1 173 ? -8.139 -2.951 6.888 1.00 83.00 173 ALA A C 1
ATOM 1339 O O . ALA A 1 173 ? -8.320 -3.916 7.631 1.00 83.00 173 ALA A O 1
ATOM 1340 N N . ALA A 1 174 ? -7.895 -1.728 7.369 1.00 82.44 174 ALA A N 1
ATOM 1341 C CA . ALA A 1 174 ? -7.823 -1.425 8.798 1.00 82.44 174 ALA A CA 1
ATOM 1342 C C . ALA A 1 174 ? -9.141 -1.742 9.527 1.00 82.44 174 ALA A C 1
ATOM 1344 O O . ALA A 1 174 ? -9.127 -2.350 10.600 1.00 82.44 174 ALA A O 1
ATOM 1345 N N . LEU A 1 175 ? -10.285 -1.395 8.927 1.00 82.56 175 LEU A N 1
ATOM 1346 C CA . LEU A 1 175 ? -11.610 -1.732 9.450 1.00 82.56 175 LEU A CA 1
ATOM 1347 C C . LEU A 1 175 ? -11.834 -3.246 9.530 1.00 82.56 175 LEU A C 1
ATOM 1349 O O . LEU A 1 175 ? -12.309 -3.735 10.557 1.00 82.56 175 LEU A O 1
ATOM 1353 N N . LEU A 1 176 ? -11.488 -3.988 8.475 1.00 85.25 176 LEU A N 1
ATOM 1354 C CA . LEU A 1 176 ? -11.645 -5.443 8.421 1.00 85.25 176 LEU A CA 1
ATOM 1355 C C . LEU A 1 176 ? -10.771 -6.141 9.464 1.00 85.25 176 LEU A C 1
ATOM 1357 O O . LEU A 1 176 ? -11.282 -6.956 10.233 1.00 85.25 176 LEU A O 1
ATOM 1361 N N . ILE A 1 177 ? -9.485 -5.783 9.536 1.00 81.69 177 ILE A N 1
ATOM 1362 C CA . ILE A 1 177 ? -8.538 -6.337 10.513 1.00 81.69 177 ILE A CA 1
ATOM 1363 C C . ILE A 1 177 ? -9.025 -6.048 11.934 1.00 81.69 177 ILE A C 1
ATOM 1365 O O . ILE A 1 177 ? -9.133 -6.964 12.748 1.00 81.69 177 ILE A O 1
ATOM 1369 N N . SER A 1 178 ? -9.416 -4.802 12.214 1.00 75.06 178 SER A N 1
ATOM 1370 C CA . SER A 1 178 ? -9.942 -4.421 13.525 1.00 75.06 178 SER A CA 1
ATOM 1371 C C . SER A 1 178 ? -11.215 -5.197 13.882 1.00 75.06 178 SER A C 1
ATOM 1373 O O . SER A 1 178 ? -11.324 -5.727 14.987 1.00 75.06 178 SER A O 1
ATOM 1375 N N . CYS A 1 179 ? -12.156 -5.358 12.946 1.00 77.00 179 CYS A N 1
ATOM 1376 C CA . CYS A 1 179 ? -13.365 -6.153 13.168 1.00 77.00 179 CYS A CA 1
ATOM 1377 C C . CYS A 1 179 ? -13.058 -7.632 13.444 1.00 77.00 179 CYS A C 1
ATOM 1379 O O . CYS A 1 179 ? -13.701 -8.232 14.308 1.00 77.00 179 CYS A O 1
ATOM 1381 N N . CYS A 1 180 ? -12.092 -8.222 12.736 1.00 78.12 180 CYS A N 1
ATOM 1382 C CA . CYS A 1 180 ? -11.663 -9.605 12.943 1.00 78.12 180 CYS A CA 1
ATOM 1383 C C . CYS A 1 180 ? -11.023 -9.799 14.321 1.00 78.12 180 CYS A C 1
ATOM 1385 O O . CYS A 1 180 ? -11.530 -10.602 15.108 1.00 78.12 180 CYS A O 1
ATOM 1387 N N . CYS A 1 181 ? -10.003 -9.004 14.663 1.00 68.44 181 CYS A N 1
ATOM 1388 C CA . CYS A 1 181 ? -9.344 -9.067 15.972 1.00 68.44 181 CYS A CA 1
ATOM 1389 C C . CYS A 1 181 ? -10.336 -8.824 17.122 1.00 68.44 181 CYS A C 1
ATOM 1391 O O . CYS A 1 181 ? -10.238 -9.417 18.198 1.00 68.44 181 CYS A O 1
ATOM 1393 N N . MET A 1 182 ? -11.346 -7.986 16.892 1.00 68.56 182 MET A N 1
ATOM 1394 C CA . MET A 1 182 ? -12.368 -7.680 17.884 1.00 68.56 182 MET A CA 1
ATOM 1395 C C . MET A 1 182 ? -13.393 -8.800 18.068 1.00 68.56 182 MET A C 1
ATOM 1397 O O . MET A 1 182 ? -13.778 -9.086 19.201 1.00 68.56 182 MET A O 1
ATOM 1401 N N . LYS A 1 183 ? -13.813 -9.478 16.991 1.00 69.50 183 LYS A N 1
ATOM 1402 C CA . LYS A 1 183 ? -14.641 -10.695 17.087 1.00 69.50 183 LYS A CA 1
ATOM 1403 C C . LYS A 1 183 ? -13.938 -11.776 17.900 1.00 69.50 183 LYS A C 1
ATOM 1405 O O . LYS A 1 183 ? -14.585 -12.463 18.685 1.00 69.50 183 LYS A O 1
ATOM 1410 N N . GLU A 1 184 ? -12.633 -11.915 17.713 1.00 67.62 184 GLU A N 1
ATOM 1411 C CA . GLU A 1 184 ? -11.807 -12.873 18.442 1.00 67.62 184 GLU A CA 1
ATOM 1412 C C . GLU A 1 184 ? -11.647 -12.484 19.918 1.00 67.62 184 GLU A C 1
ATOM 1414 O O . GLU A 1 184 ? -11.827 -13.315 20.805 1.00 67.62 184 GLU A O 1
ATOM 1419 N N . SER A 1 185 ? -11.454 -11.195 20.199 1.00 62.31 185 SER A N 1
ATOM 1420 C CA . SER A 1 185 ? -11.353 -10.675 21.569 1.00 62.31 185 SER A CA 1
ATOM 1421 C C . SER A 1 185 ? -12.672 -10.759 22.349 1.00 62.31 185 SER A C 1
ATOM 1423 O O . SER A 1 185 ? -12.663 -11.062 23.538 1.00 62.31 185 SER A O 1
ATOM 1425 N N . LEU A 1 186 ? -13.829 -10.552 21.701 1.00 61.59 186 LEU A N 1
ATOM 1426 C CA . LEU A 1 186 ? -15.147 -10.672 22.350 1.00 61.59 186 LEU A CA 1
ATOM 1427 C C . LEU A 1 186 ? -15.525 -12.114 22.726 1.00 61.59 186 LEU A C 1
ATOM 1429 O O . LEU A 1 186 ? -16.424 -12.293 23.557 1.00 61.59 186 LEU A O 1
ATOM 1433 N N . LYS A 1 187 ? -14.895 -13.117 22.096 1.00 61.34 187 LYS A N 1
ATOM 1434 C CA . LYS A 1 187 ? -15.085 -14.534 22.434 1.00 61.34 187 LYS A CA 1
ATOM 1435 C C . LYS A 1 187 ? -14.402 -14.910 23.750 1.00 61.34 187 LYS A C 1
ATOM 1437 O O . LYS A 1 187 ? -14.822 -15.883 24.363 1.00 61.34 187 LYS A O 1
ATOM 1442 N N . LYS A 1 188 ? -13.401 -14.143 24.198 1.00 60.16 188 LYS A N 1
ATOM 1443 C CA . LYS A 1 188 ? -12.705 -14.389 25.465 1.00 60.16 188 LYS A CA 1
ATOM 1444 C C . LYS A 1 188 ? -13.555 -13.935 26.656 1.00 60.16 188 LYS A C 1
ATOM 1446 O O . LYS A 1 188 ? -14.189 -12.870 26.645 1.00 60.16 188 LYS A O 1
ATOM 1451 N N . GLU A 1 189 ? -13.596 -14.767 27.689 1.00 57.56 189 GLU A N 1
ATOM 1452 C CA . GLU A 1 189 ? -14.315 -14.464 28.922 1.00 57.56 189 GLU A CA 1
ATOM 1453 C C . GLU A 1 189 ? -13.558 -13.426 29.769 1.00 57.56 189 GLU A C 1
ATOM 1455 O O . GLU A 1 189 ? -12.329 -13.396 29.766 1.00 57.56 189 GLU A O 1
ATOM 1460 N N . PRO A 1 190 ? -14.272 -12.545 30.498 1.00 54.53 190 PRO A N 1
ATOM 1461 C CA . PRO A 1 190 ? -13.658 -11.442 31.242 1.00 54.53 190 PRO A CA 1
ATOM 1462 C C . PRO A 1 190 ? -12.728 -11.920 32.365 1.00 54.53 190 PRO A C 1
ATOM 1464 O O . PRO A 1 190 ? -11.773 -11.228 32.688 1.00 54.53 190 PRO A O 1
ATOM 1467 N N . LEU A 1 191 ? -12.979 -13.111 32.912 1.00 52.59 191 LEU A N 1
ATOM 1468 C CA . LEU A 1 191 ? -12.163 -13.730 33.957 1.00 52.59 191 LEU A CA 1
ATOM 1469 C C . LEU A 1 191 ? -10.819 -14.254 33.425 1.00 52.59 191 LEU A C 1
ATOM 1471 O O . LEU A 1 191 ? -9.815 -14.146 34.114 1.00 52.59 191 LEU A O 1
ATOM 1475 N N . GLN A 1 192 ? -10.774 -14.741 32.180 1.00 59.00 192 GLN A N 1
ATOM 1476 C CA . GLN A 1 192 ? -9.522 -15.152 31.532 1.00 59.00 192 GLN A CA 1
ATOM 1477 C C . GLN A 1 192 ? -8.639 -13.957 31.153 1.00 59.00 192 GLN A C 1
ATOM 1479 O O . GLN A 1 192 ? -7.424 -14.085 31.156 1.00 59.00 192 GLN A O 1
ATOM 1484 N N . LEU A 1 193 ? -9.244 -12.803 30.844 1.00 56.91 193 LEU A N 1
ATOM 1485 C CA . LEU A 1 193 ? -8.515 -11.558 30.566 1.00 56.91 193 LEU A CA 1
ATOM 1486 C C . LEU A 1 193 ? -7.860 -10.971 31.830 1.00 56.91 193 LEU A C 1
ATOM 1488 O O . LEU A 1 193 ? -6.784 -10.396 31.737 1.00 56.91 193 LEU A O 1
ATOM 1492 N N . LEU A 1 194 ? -8.493 -11.129 33.000 1.00 54.06 194 LEU A N 1
ATOM 1493 C CA . LEU A 1 194 ? -7.915 -10.745 34.295 1.00 54.06 194 LEU A CA 1
ATOM 1494 C C . LEU A 1 194 ? -6.858 -11.746 34.779 1.00 54.06 194 LEU A C 1
ATOM 1496 O O . LEU A 1 194 ? -5.797 -11.326 35.220 1.00 54.06 194 LEU A O 1
ATOM 1500 N N . GLY A 1 195 ? -7.107 -13.053 34.640 1.00 55.03 195 GLY A N 1
ATOM 1501 C CA . GLY A 1 195 ? -6.139 -14.080 35.041 1.00 55.03 195 GLY A CA 1
ATOM 1502 C C . GLY A 1 195 ? -4.826 -14.028 34.250 1.00 55.03 195 GLY A C 1
ATOM 1503 O O . GLY A 1 195 ? -3.773 -14.305 34.803 1.00 55.03 195 GLY A O 1
ATOM 1504 N N . SER A 1 196 ? -4.856 -13.601 32.980 1.00 54.06 196 SER A N 1
ATOM 1505 C CA . SER A 1 196 ? -3.634 -13.411 32.183 1.00 54.06 196 SER A CA 1
ATOM 1506 C C . SER A 1 196 ? -2.833 -12.151 32.529 1.00 54.06 196 SER A C 1
ATOM 1508 O O . SER A 1 196 ? -1.688 -12.047 32.104 1.00 54.06 196 SER A O 1
ATOM 1510 N N . LEU A 1 197 ? -3.423 -11.187 33.248 1.00 53.31 197 LEU A N 1
ATOM 1511 C CA . LEU A 1 197 ? -2.718 -10.000 33.756 1.00 53.31 197 LEU A CA 1
ATOM 1512 C C . LEU A 1 197 ? -2.008 -10.280 35.088 1.00 53.31 197 LEU A C 1
ATOM 1514 O O . LEU A 1 197 ? -1.055 -9.587 35.408 1.00 53.31 197 LEU A O 1
ATOM 1518 N N . GLU A 1 198 ? -2.462 -11.279 35.851 1.00 49.62 198 GLU A N 1
ATOM 1519 C CA . GLU A 1 198 ? -1.835 -11.704 37.115 1.00 49.62 198 GLU A CA 1
ATOM 1520 C C . GLU A 1 198 ? -0.601 -12.601 36.907 1.00 49.62 198 GLU A C 1
ATOM 1522 O O . GLU A 1 198 ? 0.212 -12.744 37.816 1.00 49.62 198 GLU A O 1
ATOM 1527 N N . GLU A 1 199 ? -0.448 -13.199 35.719 1.00 48.69 199 GLU A N 1
ATOM 1528 C CA . GLU A 1 199 ? 0.718 -14.021 35.353 1.00 48.69 199 GLU A CA 1
ATOM 1529 C C . GLU A 1 199 ? 1.840 -13.240 34.627 1.00 48.69 199 GLU A C 1
ATOM 1531 O O . GLU A 1 199 ? 2.865 -13.838 34.287 1.00 48.69 199 GLU A O 1
ATOM 1536 N N . GLN A 1 200 ? 1.678 -11.928 34.394 1.00 42.69 200 GLN A N 1
ATOM 1537 C CA . GLN A 1 200 ? 2.738 -11.023 33.902 1.00 42.69 200 GLN A CA 1
ATOM 1538 C C . GLN A 1 200 ? 3.310 -10.160 35.026 1.00 42.69 200 GLN A C 1
ATOM 1540 O O . GLN A 1 200 ? 4.543 -9.939 34.994 1.00 42.69 200 GLN A O 1
#